Protein AF-A0A1M3D9Y4-F1 (afdb_monomer_lite)

Sequence (305 aa):
MTNTPAETVEWLREAADAIIGDLGSVDMDGYYTGAVHKSDVEHLKKLLAALTAPAPSASVAGEAKTEWRCFHCSEVFTDRPCAERHFGRDEGKTPACIIKGADGGLLRALRDAENQADEAIALMHSESTDVAKAYGRASARHTQALMAAEEAGYEKGLADGRALPSNPDAPDRVTEGEGERIAIRDYLFACSAEANRQSLKFASAGNRLIARDCKTECKAYSTAAAMIEREDHASYRPLATTPARLLEENEALRAALEPFVRHGRAIGAFSGDNGPYWIMTDEGHRDVPAADFHAARAALGGGAK

pLDDT: mean 73.6, std 17.25, range [38.81, 98.44]

Secondary structure (DSSP, 8-state):
----HHHHHHHHHHHHHHHHHHTT---S---------HHHHHHHHHHHHHHHS--------------EE-TTT--EE-SHHHHHHHH-SSTTSPPTTTSTT--HHHHHHHHHHHHHHHHHHHHHHTT-SHHHHHHHHHHHHHHHHHHHHHHHHHHHHHHHHHHS---TTS-S-----HHHHHHHHHHHHHHHHHHHHHHHHHHTTT-TTHHHHHHHHHHHHHHHHHHHTTS-TTS-------HHHHHHHHHHHHHHHHHHHTT-------SSTTSPEEEEETTEEEEEPHHHHHHHHHHTT----

Radius of gyration: 36.07 Å; chains: 1; bounding box: 73×58×96 Å

Structure (mmCIF, N/CA/C/O backbone):
data_AF-A0A1M3D9Y4-F1
#
_entry.id   AF-A0A1M3D9Y4-F1
#
loop_
_atom_site.group_PDB
_atom_site.id
_atom_site.type_symbol
_atom_site.label_atom_id
_atom_site.label_alt_id
_atom_site.label_comp_id
_atom_site.label_asym_id
_atom_site.label_entity_id
_atom_site.label_seq_id
_atom_site.pdbx_PDB_ins_code
_atom_site.Cartn_x
_atom_site.Cartn_y
_atom_site.Cartn_z
_atom_site.occupancy
_atom_site.B_iso_or_equiv
_atom_site.auth_seq_id
_atom_site.auth_comp_id
_atom_site.auth_asym_id
_atom_site.auth_atom_id
_atom_site.pdbx_PDB_model_num
ATOM 1 N N . MET A 1 1 ? 16.798 -25.485 15.607 1.00 51.56 1 MET A N 1
ATOM 2 C CA . MET A 1 1 ? 17.675 -25.153 16.746 1.00 51.56 1 MET A CA 1
ATOM 3 C C . MET A 1 1 ? 17.439 -23.688 17.043 1.00 51.56 1 MET A C 1
ATOM 5 O O . MET A 1 1 ? 17.726 -22.868 16.186 1.00 51.56 1 MET A O 1
ATOM 9 N N . THR A 1 2 ? 16.759 -23.376 18.141 1.00 66.56 2 THR A N 1
ATOM 10 C CA . THR A 1 2 ? 16.496 -21.992 18.554 1.00 66.56 2 THR A CA 1
ATOM 11 C C . THR A 1 2 ? 17.587 -21.599 19.533 1.00 66.56 2 THR A C 1
ATOM 13 O O . THR A 1 2 ? 17.680 -22.221 20.590 1.00 66.56 2 THR A O 1
ATOM 16 N N . ASN A 1 3 ? 18.412 -20.618 19.172 1.00 71.00 3 ASN A N 1
ATOM 17 C CA . ASN A 1 3 ? 19.397 -20.064 20.094 1.00 71.00 3 ASN A CA 1
ATOM 18 C C . ASN A 1 3 ? 18.668 -19.492 21.311 1.00 71.00 3 ASN A C 1
ATOM 20 O O . ASN A 1 3 ? 17.588 -18.903 21.194 1.00 71.00 3 ASN A O 1
ATOM 24 N N . THR A 1 4 ? 19.246 -19.682 22.487 1.00 86.44 4 THR A N 1
ATOM 25 C CA . THR A 1 4 ? 18.773 -19.024 23.698 1.00 86.44 4 THR A CA 1
ATOM 26 C C . THR A 1 4 ? 18.934 -17.501 23.561 1.00 86.44 4 T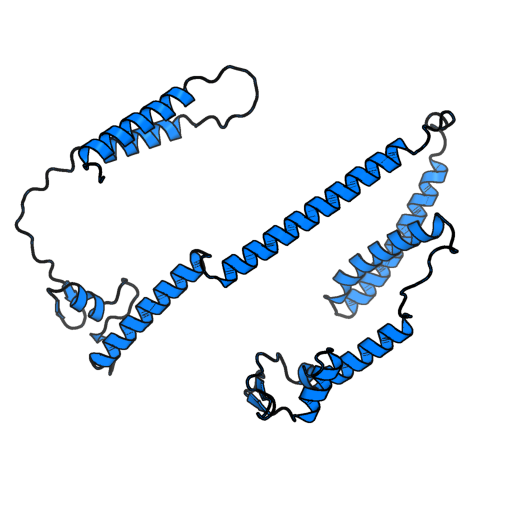HR A C 1
ATOM 28 O O . THR A 1 4 ? 19.760 -17.019 22.774 1.00 86.44 4 THR A O 1
ATOM 31 N N . PRO A 1 5 ? 18.166 -16.698 24.320 1.00 79.69 5 PRO A N 1
ATOM 32 C CA . PRO A 1 5 ? 18.334 -15.246 24.321 1.00 79.69 5 PRO A CA 1
ATOM 33 C C . PRO A 1 5 ? 19.772 -14.811 24.640 1.00 79.69 5 PRO A C 1
ATOM 35 O O . PRO A 1 5 ? 20.258 -13.848 24.058 1.00 79.69 5 PRO A O 1
ATOM 38 N N . ALA A 1 6 ? 20.473 -15.555 25.503 1.00 79.88 6 ALA A N 1
ATOM 39 C CA . ALA A 1 6 ? 21.873 -15.300 25.836 1.00 79.88 6 ALA A CA 1
ATOM 40 C C . ALA A 1 6 ? 22.807 -15.527 24.633 1.00 79.88 6 ALA A C 1
ATOM 42 O O . ALA A 1 6 ? 23.569 -14.630 24.283 1.00 79.88 6 ALA A O 1
ATOM 43 N N . GLU A 1 7 ? 22.677 -16.664 23.942 1.00 80.56 7 GLU A N 1
ATOM 44 C CA . GLU A 1 7 ? 23.469 -16.978 22.739 1.00 80.56 7 GLU A CA 1
ATOM 45 C C . GLU A 1 7 ? 23.205 -15.986 21.595 1.00 80.56 7 GLU A C 1
ATOM 47 O O . GLU A 1 7 ? 24.104 -15.656 20.828 1.00 80.56 7 GLU A O 1
ATOM 52 N N . THR A 1 8 ? 21.978 -15.463 21.488 1.00 76.81 8 THR A N 1
ATOM 53 C CA . THR A 1 8 ? 21.629 -14.448 20.479 1.00 76.81 8 THR A CA 1
ATOM 54 C C . THR A 1 8 ? 22.320 -13.111 20.757 1.00 76.81 8 THR A C 1
ATOM 56 O O . THR A 1 8 ? 22.802 -12.461 19.832 1.00 76.81 8 THR A O 1
ATOM 59 N N . VAL A 1 9 ? 22.390 -12.698 22.027 1.00 79.50 9 VAL A N 1
ATOM 60 C CA . VAL A 1 9 ? 23.079 -11.462 22.434 1.00 79.50 9 VAL A CA 1
ATOM 61 C C . VAL A 1 9 ? 24.588 -11.582 22.232 1.00 79.50 9 VAL A C 1
ATOM 63 O O . VAL A 1 9 ? 25.217 -10.630 21.775 1.00 79.50 9 VAL A O 1
ATOM 66 N N . GLU A 1 10 ? 25.166 -12.743 22.534 1.00 80.81 10 GLU A N 1
ATOM 67 C CA . GLU A 1 10 ? 26.594 -13.002 22.340 1.00 80.81 10 GLU A CA 1
ATOM 68 C C . GLU A 1 10 ? 26.970 -13.000 20.852 1.00 80.81 10 GLU A C 1
ATOM 70 O O . GLU A 1 10 ? 27.886 -12.282 20.456 1.00 80.81 10 GLU A O 1
ATOM 75 N N . TRP A 1 11 ? 26.169 -13.653 20.005 1.00 85.88 11 TRP A N 1
ATOM 76 C CA . TRP A 1 11 ? 26.345 -13.620 18.550 1.00 85.88 11 TRP A CA 1
ATOM 77 C C . TRP A 1 11 ? 26.243 -12.201 17.963 1.00 85.88 11 TRP A C 1
ATOM 79 O O . TRP A 1 11 ? 27.060 -11.805 17.132 1.00 85.88 11 TRP A O 1
ATOM 89 N N . LEU A 1 12 ? 25.267 -11.399 18.412 1.00 79.06 12 LEU A N 1
ATOM 90 C CA . LEU A 1 12 ? 25.127 -10.001 17.977 1.00 79.06 12 LEU A CA 1
ATOM 91 C C . LEU A 1 12 ? 26.330 -9.143 18.388 1.00 79.06 12 LEU A C 1
ATOM 93 O O . LEU A 1 12 ? 26.705 -8.224 17.659 1.00 79.06 12 LEU A O 1
ATOM 97 N N . ARG A 1 13 ? 26.934 -9.437 19.544 1.00 80.56 13 ARG A N 1
ATOM 98 C CA . ARG A 1 13 ? 28.127 -8.743 20.032 1.00 80.56 13 ARG A CA 1
ATOM 99 C C . ARG A 1 13 ? 29.345 -9.064 19.173 1.00 80.56 13 ARG A C 1
ATOM 101 O O . ARG A 1 13 ? 30.007 -8.139 18.716 1.00 80.56 13 ARG A O 1
ATOM 108 N N . GLU A 1 14 ? 29.582 -10.344 18.892 1.00 81.06 14 GLU A N 1
ATOM 109 C CA . GLU A 1 14 ? 30.667 -10.785 18.005 1.00 81.06 14 GLU A CA 1
ATOM 110 C C . GLU A 1 14 ? 30.524 -10.197 16.594 1.00 81.06 14 GLU A C 1
ATOM 112 O O . GLU A 1 14 ? 31.498 -9.708 16.021 1.00 81.06 14 GLU A O 1
ATOM 117 N N . ALA A 1 15 ? 29.303 -10.174 16.050 1.00 77.75 15 ALA A N 1
ATOM 118 C CA . ALA A 1 15 ? 29.030 -9.575 14.746 1.00 77.75 15 ALA A CA 1
ATOM 119 C C . ALA A 1 15 ? 29.305 -8.060 14.726 1.00 77.75 15 ALA A C 1
ATOM 121 O O . ALA A 1 15 ? 29.862 -7.545 13.756 1.00 77.75 15 ALA A O 1
ATOM 122 N N . ALA A 1 16 ? 28.944 -7.340 15.793 1.00 79.44 16 ALA A N 1
ATOM 123 C CA . ALA A 1 16 ? 29.211 -5.909 15.909 1.00 79.44 16 ALA A CA 1
ATOM 124 C C . ALA A 1 16 ? 30.716 -5.608 16.013 1.00 79.44 16 ALA A C 1
ATOM 126 O O . ALA A 1 16 ? 31.204 -4.708 15.327 1.00 79.44 16 ALA A O 1
ATOM 127 N N . ASP A 1 17 ? 31.455 -6.377 16.816 1.00 77.69 17 ASP A N 1
ATOM 128 C CA . ASP A 1 17 ? 32.904 -6.214 16.973 1.00 77.69 17 ASP A CA 1
ATOM 129 C C . ASP A 1 17 ? 33.655 -6.521 15.666 1.00 77.69 17 ASP A C 1
ATOM 131 O O . ASP A 1 17 ? 34.593 -5.801 15.314 1.00 77.69 17 ASP A O 1
ATOM 135 N N . ALA A 1 18 ? 33.202 -7.514 14.891 1.00 77.94 18 ALA A N 1
ATOM 136 C CA . ALA A 1 18 ? 33.760 -7.825 13.575 1.00 77.94 18 ALA A CA 1
ATOM 137 C C . ALA A 1 18 ? 33.583 -6.668 12.574 1.00 77.94 18 ALA A C 1
ATOM 139 O O . ALA A 1 18 ? 34.539 -6.284 11.902 1.00 77.94 18 ALA A O 1
ATOM 140 N N . ILE A 1 19 ? 32.391 -6.062 12.515 1.00 75.38 19 ILE A N 1
ATOM 141 C CA . ILE A 1 19 ? 32.114 -4.914 11.633 1.00 75.38 19 ILE A CA 1
ATOM 142 C C . ILE A 1 19 ? 32.958 -3.697 12.036 1.00 75.38 19 ILE A C 1
ATOM 144 O O . ILE A 1 19 ? 33.494 -2.996 11.180 1.00 75.38 19 ILE A O 1
ATOM 148 N N . ILE A 1 20 ? 33.095 -3.435 13.339 1.00 72.69 20 ILE A N 1
ATOM 149 C CA . ILE A 1 20 ? 33.888 -2.305 13.845 1.00 72.69 20 ILE A CA 1
ATOM 150 C C . ILE A 1 20 ? 35.386 -2.514 13.576 1.00 72.69 20 ILE A C 1
ATOM 152 O O . ILE A 1 20 ? 36.078 -1.551 13.246 1.00 72.69 20 ILE A O 1
ATOM 156 N N . GLY A 1 21 ? 35.882 -3.750 13.694 1.00 72.31 21 GLY A N 1
ATOM 157 C CA . GLY A 1 21 ? 37.272 -4.097 13.397 1.00 72.31 21 GLY A CA 1
ATOM 158 C C . GLY A 1 21 ? 37.640 -3.885 11.928 1.00 72.31 21 GLY A C 1
ATOM 159 O O . GLY A 1 21 ? 38.696 -3.323 11.641 1.00 72.31 21 GLY A O 1
ATOM 160 N N . ASP A 1 22 ? 36.747 -4.256 11.010 1.00 66.81 22 ASP A N 1
ATOM 161 C CA . ASP A 1 22 ? 36.971 -4.143 9.561 1.00 66.81 22 ASP A CA 1
ATOM 162 C C . ASP A 1 22 ? 36.963 -2.675 9.081 1.00 66.81 22 ASP A C 1
ATOM 164 O O . ASP A 1 22 ? 37.718 -2.281 8.195 1.00 66.81 22 ASP A O 1
ATOM 168 N N . LEU A 1 23 ? 36.191 -1.807 9.750 1.00 62.69 23 LEU A N 1
ATOM 169 C CA . LEU A 1 23 ? 36.158 -0.361 9.482 1.00 62.69 23 LEU A CA 1
ATOM 170 C C . LEU A 1 23 ? 37.417 0.394 9.956 1.00 62.69 23 LEU A C 1
ATOM 172 O O . LEU A 1 23 ? 37.617 1.549 9.577 1.00 62.69 23 LEU A O 1
ATOM 176 N N . GLY A 1 24 ? 38.258 -0.222 10.794 1.00 55.66 24 GLY A N 1
ATOM 177 C CA . GLY A 1 24 ? 39.474 0.390 11.341 1.00 55.66 24 GLY A CA 1
ATOM 178 C C . GLY A 1 24 ? 40.713 0.298 10.443 1.00 55.66 24 GLY A C 1
ATOM 179 O O . GLY A 1 24 ? 41.734 0.907 10.763 1.00 55.66 24 GLY A O 1
ATOM 180 N N . SER A 1 25 ? 40.640 -0.441 9.333 1.00 54.97 25 SER A N 1
ATOM 181 C CA . SER A 1 25 ? 41.756 -0.723 8.424 1.00 54.97 25 SER A CA 1
ATOM 182 C C . SER A 1 25 ? 41.483 -0.133 7.038 1.00 54.97 25 SER A C 1
ATOM 184 O O . SER A 1 25 ? 41.105 -0.848 6.113 1.00 54.97 25 SER A O 1
ATOM 186 N N . VAL A 1 26 ? 41.666 1.180 6.880 1.00 53.56 26 VAL A N 1
ATOM 187 C CA . VAL A 1 26 ? 41.568 1.831 5.564 1.00 53.56 26 VAL A CA 1
ATOM 188 C C . VAL A 1 26 ? 42.946 2.347 5.167 1.00 53.56 26 VAL A C 1
ATOM 190 O O . VAL A 1 26 ? 43.416 3.359 5.689 1.00 53.56 26 VAL A O 1
ATOM 193 N N . ASP A 1 27 ? 43.599 1.614 4.264 1.00 55.81 27 ASP A N 1
ATOM 194 C CA . ASP A 1 27 ? 44.813 2.058 3.584 1.00 55.81 27 ASP A CA 1
ATOM 195 C C . ASP A 1 27 ? 44.512 3.231 2.639 1.00 55.81 27 ASP A C 1
ATOM 197 O O . ASP A 1 27 ? 43.430 3.367 2.062 1.00 55.81 27 ASP A O 1
ATOM 201 N N . MET A 1 28 ? 45.503 4.108 2.519 1.00 50.00 28 MET A N 1
ATOM 202 C CA . MET A 1 28 ? 45.424 5.486 2.026 1.00 50.00 28 MET A CA 1
ATOM 203 C C . MET A 1 28 ? 45.390 5.616 0.488 1.00 50.00 28 MET A C 1
ATOM 205 O O . MET A 1 28 ? 45.936 6.571 -0.051 1.00 50.00 28 MET A O 1
ATOM 209 N N . ASP A 1 29 ? 44.726 4.702 -0.228 1.00 55.62 29 ASP A N 1
ATOM 210 C CA . ASP A 1 29 ? 44.677 4.692 -1.702 1.00 55.62 29 ASP A CA 1
ATOM 211 C C . ASP A 1 29 ? 43.280 5.035 -2.257 1.00 55.62 29 ASP A C 1
ATOM 213 O O . ASP A 1 29 ? 42.632 4.269 -2.966 1.00 55.62 29 ASP A O 1
ATOM 217 N N . GLY A 1 30 ? 42.817 6.248 -1.944 1.00 51.53 30 GLY A N 1
ATOM 218 C CA . GLY A 1 30 ? 42.167 7.152 -2.908 1.00 51.53 30 GLY A CA 1
ATOM 219 C C . GLY A 1 30 ? 40.830 6.788 -3.574 1.00 51.53 30 GLY A C 1
ATOM 220 O O . GLY A 1 30 ? 40.317 7.625 -4.316 1.00 51.53 30 GLY A O 1
ATOM 221 N N . TYR A 1 31 ? 40.225 5.627 -3.329 1.00 54.00 31 TYR A N 1
ATOM 222 C CA . TYR A 1 31 ? 38.863 5.331 -3.784 1.00 54.00 31 TYR A CA 1
ATOM 223 C C . TYR A 1 31 ? 37.881 5.451 -2.625 1.00 54.00 31 TYR A C 1
ATOM 225 O O . TYR A 1 31 ? 38.043 4.816 -1.590 1.00 54.00 31 TYR A O 1
ATOM 233 N N . TYR A 1 32 ? 36.867 6.297 -2.818 1.00 52.47 32 TYR A N 1
ATOM 234 C CA . TYR A 1 32 ? 35.784 6.598 -1.880 1.00 52.47 32 TYR A CA 1
ATOM 235 C C . TYR A 1 32 ? 35.031 5.317 -1.462 1.00 52.47 32 TYR A C 1
ATOM 237 O O . TYR A 1 32 ? 33.980 4.980 -2.004 1.00 52.47 32 TYR A O 1
ATOM 245 N N . THR A 1 33 ? 35.554 4.595 -0.477 1.00 51.97 33 THR A N 1
ATOM 246 C CA . THR A 1 33 ? 34.755 3.722 0.376 1.00 51.97 33 THR A CA 1
ATOM 247 C C . THR A 1 33 ? 34.108 4.638 1.408 1.00 51.97 33 THR A C 1
ATOM 249 O O . THR A 1 33 ? 34.763 5.515 1.971 1.00 51.97 33 THR A O 1
ATOM 252 N N . GLY A 1 34 ? 32.785 4.556 1.556 1.00 55.06 34 GLY A N 1
ATOM 253 C CA . GLY A 1 34 ? 32.016 5.477 2.391 1.00 55.06 34 GLY A CA 1
ATOM 254 C C . GLY A 1 34 ? 32.562 5.505 3.814 1.00 55.06 34 GLY A C 1
ATOM 255 O O . GLY A 1 34 ? 32.309 4.587 4.589 1.00 55.06 34 GLY A O 1
ATOM 256 N N . ALA A 1 35 ? 33.325 6.549 4.140 1.00 61.66 35 ALA A N 1
ATOM 257 C CA . ALA A 1 35 ? 33.863 6.746 5.471 1.00 61.66 35 ALA A CA 1
ATOM 258 C C . ALA A 1 35 ? 32.682 6.873 6.434 1.00 61.66 35 ALA A C 1
ATOM 260 O O . ALA A 1 35 ? 31.961 7.873 6.416 1.00 61.66 35 ALA A O 1
ATOM 261 N N . VAL A 1 36 ? 32.464 5.836 7.243 1.00 68.56 36 VAL A N 1
ATOM 262 C CA . VAL A 1 36 ? 31.473 5.861 8.317 1.00 68.56 36 VAL A CA 1
ATOM 263 C C . VAL A 1 36 ? 31.836 7.034 9.214 1.00 68.56 36 VAL A C 1
ATOM 265 O O . VAL A 1 36 ? 32.943 7.104 9.758 1.00 68.56 36 VAL A O 1
ATOM 268 N N . HIS A 1 37 ? 30.937 8.009 9.315 1.00 78.81 37 HIS A N 1
ATOM 269 C CA . HIS A 1 37 ? 31.240 9.223 10.045 1.00 78.81 37 HIS A CA 1
ATOM 270 C C . HIS A 1 37 ? 31.377 8.874 11.532 1.00 78.81 37 HIS A C 1
ATOM 272 O O . HIS A 1 37 ? 30.667 8.020 12.064 1.00 78.81 37 HIS A O 1
ATOM 278 N N . LYS A 1 38 ? 32.279 9.550 12.251 1.00 77.25 38 LYS A N 1
ATOM 279 C CA . LYS A 1 38 ? 32.522 9.300 13.685 1.00 77.25 38 LYS A CA 1
ATOM 280 C C . LYS A 1 38 ? 31.236 9.376 14.529 1.00 77.25 38 LYS A C 1
ATOM 282 O O . LYS A 1 38 ? 31.135 8.717 15.560 1.00 77.25 38 LYS A O 1
ATOM 287 N N . SER A 1 39 ? 30.248 10.157 14.083 1.00 75.50 39 SER A N 1
ATOM 288 C CA . SER A 1 39 ? 28.914 10.227 14.698 1.00 75.50 39 SER A CA 1
ATOM 289 C C . SER A 1 39 ? 28.141 8.915 14.631 1.00 75.50 39 SER A C 1
ATOM 291 O O . SER A 1 39 ? 27.421 8.600 15.574 1.00 75.50 39 SER A O 1
ATOM 293 N N . ASP A 1 40 ? 28.290 8.157 13.549 1.00 79.94 40 ASP A N 1
ATOM 294 C CA . ASP A 1 40 ? 27.512 6.948 13.284 1.00 79.94 40 ASP A CA 1
ATOM 295 C C . ASP A 1 40 ? 28.036 5.804 14.150 1.00 79.94 40 ASP A C 1
ATOM 297 O O . ASP A 1 40 ? 27.263 5.074 14.766 1.00 79.94 40 ASP A O 1
ATOM 301 N N . VAL A 1 41 ? 29.360 5.744 14.324 1.00 80.06 41 VAL A N 1
ATOM 302 C CA . VAL A 1 41 ? 30.013 4.838 15.278 1.00 80.06 41 VAL A CA 1
ATOM 303 C C . VAL A 1 41 ? 29.566 5.134 16.715 1.00 80.06 41 VAL A C 1
ATOM 305 O O . VAL A 1 41 ? 29.238 4.217 17.466 1.00 80.06 41 VAL A O 1
ATOM 308 N N . GLU A 1 42 ? 29.498 6.407 17.116 1.00 82.12 42 GLU A N 1
ATOM 309 C CA . GLU A 1 42 ? 29.009 6.781 18.451 1.00 82.12 42 GLU A CA 1
ATOM 310 C C . GLU A 1 42 ? 27.504 6.521 18.631 1.00 82.12 42 GLU A C 1
ATOM 312 O O . GLU A 1 42 ? 27.059 6.172 19.727 1.00 82.12 42 GLU A O 1
ATOM 317 N N . HIS A 1 43 ? 26.708 6.635 17.565 1.00 76.81 43 HIS A N 1
ATOM 318 C CA . HIS A 1 43 ? 25.292 6.275 17.585 1.00 76.81 43 HIS A CA 1
ATOM 319 C C . HIS A 1 43 ? 25.101 4.762 17.768 1.00 76.81 43 HIS A C 1
ATOM 321 O O . HIS A 1 43 ? 24.331 4.340 18.632 1.00 76.81 43 HIS A O 1
ATOM 327 N N . LEU A 1 44 ? 25.865 3.944 17.037 1.00 79.25 44 LEU A N 1
ATOM 328 C CA . LEU A 1 44 ? 25.851 2.485 17.165 1.00 79.25 44 LEU A CA 1
ATOM 329 C C . LEU A 1 44 ? 26.287 2.026 18.561 1.00 79.25 44 LEU A C 1
ATOM 331 O O . LEU A 1 44 ? 25.627 1.174 19.155 1.00 79.25 44 LEU A O 1
ATOM 335 N N . LYS A 1 45 ? 27.324 2.643 19.145 1.00 83.56 45 LYS A N 1
ATOM 336 C CA . LYS A 1 45 ? 27.732 2.369 20.535 1.00 83.56 45 LYS A CA 1
ATOM 337 C C . LYS A 1 45 ? 26.621 2.668 21.540 1.00 83.56 45 LYS A C 1
ATOM 339 O O . LYS A 1 45 ? 26.422 1.891 22.471 1.00 83.56 45 LYS A O 1
ATOM 344 N N . LYS A 1 46 ? 25.878 3.767 21.362 1.00 85.44 46 LYS A N 1
ATOM 345 C CA . LYS A 1 46 ? 24.741 4.112 22.235 1.00 85.44 46 LYS A CA 1
ATOM 346 C C . LYS A 1 46 ? 23.592 3.116 22.108 1.00 85.44 46 LYS A C 1
ATOM 348 O O . LYS A 1 46 ? 23.027 2.730 23.127 1.00 85.44 46 LYS A O 1
ATOM 353 N N . LEU A 1 47 ? 23.266 2.686 20.889 1.00 80.62 47 LEU A N 1
ATOM 354 C CA . LEU A 1 47 ? 22.237 1.671 20.659 1.00 80.62 47 LEU A CA 1
ATOM 355 C C . LEU A 1 47 ? 22.632 0.326 21.277 1.00 80.62 47 LEU A C 1
ATOM 357 O O . LEU A 1 47 ? 21.827 -0.287 21.974 1.00 80.62 47 LEU A O 1
ATOM 361 N N . LEU A 1 48 ? 23.887 -0.094 21.108 1.00 84.25 48 LEU A N 1
ATOM 362 C CA . LEU A 1 48 ? 24.401 -1.320 21.715 1.00 84.25 48 LEU A CA 1
ATOM 363 C C . LEU A 1 48 ? 24.396 -1.239 23.249 1.00 84.25 48 LEU A C 1
ATOM 365 O O . LEU A 1 48 ? 23.986 -2.189 23.912 1.00 84.25 48 LEU A O 1
ATOM 369 N N . ALA A 1 49 ? 24.786 -0.100 23.828 1.00 83.81 49 ALA A N 1
ATOM 370 C CA . ALA A 1 49 ? 24.704 0.131 25.270 1.00 83.81 49 ALA A CA 1
ATOM 371 C C . ALA A 1 49 ? 23.255 0.081 25.788 1.00 83.81 49 ALA A C 1
ATOM 373 O O . ALA A 1 49 ? 23.008 -0.476 26.851 1.00 83.81 49 ALA A O 1
ATOM 374 N N . ALA A 1 50 ? 22.288 0.611 25.035 1.00 79.44 50 ALA A N 1
ATOM 375 C CA . ALA A 1 50 ? 20.872 0.544 25.397 1.00 79.44 50 ALA A CA 1
ATOM 376 C C . ALA A 1 50 ? 20.303 -0.884 25.320 1.00 79.44 50 ALA A C 1
ATOM 378 O O . ALA A 1 50 ? 19.490 -1.258 26.160 1.00 79.44 50 ALA A O 1
ATOM 379 N N . LEU A 1 51 ? 20.751 -1.689 24.351 1.00 78.75 51 LEU A N 1
ATOM 380 C CA . LEU A 1 51 ? 20.335 -3.089 24.193 1.00 78.75 51 LEU A CA 1
ATOM 381 C C . LEU A 1 51 ? 20.980 -4.030 25.221 1.00 78.75 51 LEU A C 1
ATOM 383 O O . LEU A 1 51 ? 20.395 -5.049 25.574 1.00 78.75 51 LEU A O 1
ATOM 387 N N . THR A 1 52 ? 22.187 -3.699 25.685 1.00 77.94 52 THR A N 1
ATOM 388 C CA . THR A 1 52 ? 22.946 -4.491 26.670 1.00 77.94 52 THR A CA 1
ATOM 389 C C . THR A 1 52 ? 22.749 -4.019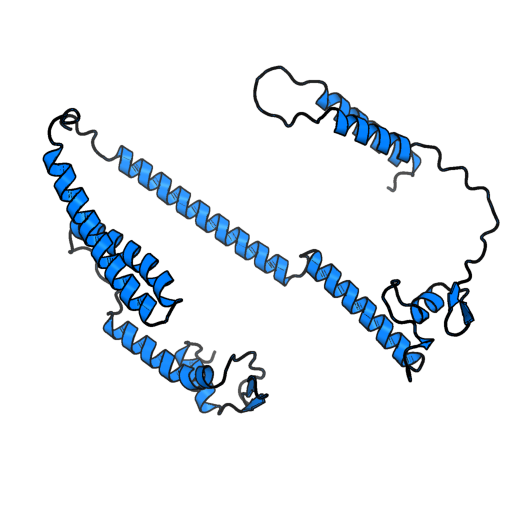 28.107 1.00 77.94 52 THR A C 1
ATOM 391 O O . THR A 1 52 ? 23.159 -4.717 29.037 1.00 77.94 52 THR A O 1
ATOM 394 N N . ALA A 1 53 ? 22.125 -2.855 28.309 1.00 80.00 53 ALA A N 1
ATOM 395 C CA . ALA A 1 53 ? 21.749 -2.397 29.632 1.00 80.00 53 ALA A CA 1
ATOM 396 C C . ALA A 1 53 ? 20.857 -3.469 30.278 1.00 80.00 53 ALA A C 1
ATOM 398 O O . ALA A 1 53 ? 19.886 -3.903 29.648 1.00 80.00 53 ALA A O 1
ATOM 399 N N . PRO A 1 54 ? 21.168 -3.922 31.509 1.00 65.31 54 PRO A N 1
ATOM 400 C CA . PRO A 1 54 ? 20.308 -4.858 32.209 1.00 65.31 54 PRO A CA 1
ATOM 401 C C . PRO A 1 54 ? 18.928 -4.219 32.265 1.00 65.31 54 PRO A C 1
ATOM 403 O O . PRO A 1 54 ? 18.791 -3.104 32.779 1.00 65.31 54 PRO A O 1
ATOM 406 N N . ALA A 1 55 ? 17.944 -4.894 31.661 1.00 58.31 55 ALA A N 1
ATOM 407 C CA . ALA A 1 55 ? 16.570 -4.422 31.642 1.00 58.31 55 ALA A CA 1
ATOM 408 C C . ALA A 1 55 ? 16.234 -3.961 33.064 1.00 58.31 55 ALA A C 1
ATOM 410 O O . ALA A 1 55 ? 16.532 -4.718 33.998 1.00 58.31 55 ALA A O 1
ATOM 411 N N . PRO A 1 56 ? 15.729 -2.723 33.247 1.00 62.03 56 PRO A N 1
ATOM 412 C CA . PRO A 1 56 ? 15.479 -2.177 34.571 1.00 62.03 56 PRO A CA 1
ATOM 413 C C . PRO A 1 56 ? 14.695 -3.235 35.325 1.00 62.03 56 PRO A C 1
ATOM 415 O O . PRO A 1 56 ? 13.623 -3.624 34.863 1.00 62.03 56 PRO A O 1
ATOM 418 N N . SER A 1 57 ? 15.312 -3.788 36.376 1.00 53.97 57 SER A N 1
ATOM 419 C CA . SER A 1 57 ? 14.845 -4.997 37.044 1.00 53.97 57 SER A CA 1
ATOM 420 C C . SER A 1 57 ? 13.373 -4.804 37.352 1.00 53.97 57 SER A C 1
ATOM 422 O O . SER A 1 57 ? 13.040 -3.980 38.207 1.00 53.97 57 SER A O 1
ATOM 424 N N . ALA A 1 58 ? 12.523 -5.484 36.581 1.00 51.06 58 ALA A N 1
ATOM 425 C CA . ALA A 1 58 ? 11.087 -5.381 36.693 1.00 51.06 58 ALA A CA 1
ATOM 426 C C . ALA A 1 58 ? 10.755 -5.813 38.114 1.00 51.06 58 ALA A C 1
ATOM 428 O O . ALA A 1 58 ? 10.817 -6.994 38.458 1.00 51.06 58 ALA A O 1
ATOM 429 N N . SER A 1 59 ? 10.498 -4.828 38.970 1.00 51.06 59 SER A N 1
ATOM 430 C CA . SER A 1 59 ? 9.885 -5.078 40.253 1.00 51.06 59 SER A CA 1
ATOM 431 C C . SER A 1 59 ? 8.608 -5.840 39.942 1.00 51.06 59 SER A C 1
ATOM 433 O O . SER A 1 59 ? 7.803 -5.424 39.108 1.00 51.06 59 SER A O 1
ATOM 435 N N . VAL A 1 60 ? 8.471 -7.009 40.556 1.00 51.59 60 VAL A N 1
ATOM 436 C CA . VAL A 1 60 ? 7.308 -7.884 40.429 1.00 51.59 60 VAL A CA 1
ATOM 437 C C . VAL A 1 60 ? 6.146 -7.212 41.169 1.00 51.59 60 VAL A C 1
ATOM 439 O O . VAL A 1 60 ? 5.733 -7.627 42.246 1.00 51.59 60 VAL A O 1
ATOM 442 N N . ALA A 1 61 ? 5.681 -6.083 40.638 1.00 51.53 61 ALA A N 1
ATOM 443 C CA . ALA A 1 61 ? 4.401 -5.500 40.965 1.00 51.53 61 ALA A CA 1
ATOM 444 C C . ALA A 1 61 ? 3.363 -6.465 40.399 1.00 51.53 61 ALA A C 1
ATOM 446 O O . ALA A 1 61 ? 3.395 -6.769 39.206 1.00 51.53 61 ALA A O 1
ATOM 447 N N . GLY A 1 62 ? 2.500 -7.000 41.266 1.00 52.75 62 GLY A N 1
ATOM 448 C CA . GLY A 1 62 ? 1.386 -7.841 40.843 1.00 52.75 62 GLY A CA 1
ATOM 449 C C . GLY A 1 62 ? 0.695 -7.189 39.653 1.00 52.75 62 GLY A C 1
ATOM 450 O O . GLY A 1 62 ? 0.405 -5.996 39.706 1.00 52.75 62 GLY A O 1
ATOM 451 N N . GLU A 1 63 ? 0.540 -7.961 38.580 1.00 60.41 63 GLU A N 1
ATOM 452 C CA . GLU A 1 63 ? 0.006 -7.554 37.285 1.00 60.41 63 GLU A CA 1
ATOM 453 C C . GLU A 1 63 ? -1.288 -6.761 37.495 1.00 60.41 63 GLU A C 1
ATOM 455 O O . GLU A 1 63 ? -2.366 -7.318 37.716 1.00 60.41 63 GLU A O 1
ATOM 460 N N . ALA A 1 64 ? -1.163 -5.433 37.548 1.00 66.06 64 ALA A N 1
ATOM 461 C CA . ALA A 1 64 ? -2.297 -4.559 37.740 1.00 66.06 64 ALA A CA 1
ATOM 462 C C . ALA A 1 64 ? -3.143 -4.720 36.485 1.00 66.06 64 ALA A C 1
ATOM 464 O O . ALA A 1 64 ? -2.724 -4.320 35.395 1.00 66.06 64 ALA A O 1
ATOM 465 N N . LYS A 1 65 ? -4.300 -5.376 36.629 1.00 76.56 65 LYS A N 1
ATOM 466 C CA . LYS A 1 65 ? -5.245 -5.541 35.530 1.00 76.56 65 LYS A CA 1
ATOM 467 C C . LYS A 1 65 ? -5.498 -4.159 34.956 1.00 76.56 65 LYS A C 1
ATOM 469 O O . LYS A 1 65 ? -5.961 -3.263 35.658 1.00 76.56 65 LYS A O 1
ATOM 474 N N . THR A 1 66 ? -5.099 -3.974 33.707 1.00 84.56 66 THR A N 1
ATOM 475 C CA . THR A 1 66 ? -5.298 -2.703 33.028 1.00 84.56 66 THR A CA 1
ATOM 476 C C . THR A 1 66 ? -6.799 -2.554 32.815 1.00 84.56 66 THR A C 1
ATOM 478 O O . THR A 1 66 ? -7.411 -3.369 32.132 1.00 84.56 66 THR A O 1
ATOM 481 N N . GLU A 1 67 ? -7.406 -1.569 33.470 1.00 93.88 67 GLU A N 1
ATOM 482 C CA . GLU A 1 67 ? -8.814 -1.226 33.288 1.00 93.88 67 GLU A CA 1
ATOM 483 C C . GLU A 1 67 ? -8.908 -0.037 32.330 1.00 93.88 67 GLU A C 1
ATOM 485 O O . GLU A 1 67 ? -8.301 1.011 32.560 1.00 93.88 67 GLU A O 1
ATOM 490 N N . TRP A 1 68 ? -9.688 -0.177 31.259 1.00 95.81 68 TRP A N 1
ATOM 491 C CA . TRP A 1 68 ? -9.978 0.909 30.324 1.00 95.81 68 TRP A CA 1
ATOM 492 C C . TRP A 1 68 ? -11.365 1.466 30.612 1.00 95.81 68 TRP A C 1
ATOM 494 O O . TRP A 1 68 ? -12.334 0.716 30.669 1.00 95.81 68 TRP A O 1
ATOM 504 N N . ARG A 1 69 ? -11.492 2.785 30.764 1.00 96.94 69 ARG A N 1
ATOM 505 C CA . ARG A 1 69 ? -12.781 3.441 31.019 1.00 96.94 69 ARG A CA 1
ATOM 506 C C . ARG A 1 69 ? -13.131 4.389 29.884 1.00 96.94 69 ARG A C 1
ATOM 508 O O . ARG A 1 69 ? -12.348 5.276 29.558 1.00 96.94 69 ARG A O 1
ATOM 515 N N . CYS A 1 70 ? -14.321 4.235 29.308 1.00 96.38 70 CYS A N 1
ATOM 516 C CA . CYS A 1 70 ? -14.794 5.145 28.270 1.00 96.38 70 CYS A CA 1
ATOM 517 C C . CYS A 1 70 ? -15.269 6.465 28.877 1.00 96.38 70 CYS A C 1
ATOM 519 O O . CYS A 1 70 ? -16.110 6.470 29.770 1.00 96.38 70 CYS A O 1
ATOM 521 N N . PHE A 1 71 ? -14.785 7.598 28.370 1.00 96.31 71 PHE A N 1
ATOM 522 C CA . PHE A 1 71 ? -15.178 8.915 28.879 1.00 96.31 71 PHE A CA 1
ATOM 523 C C . PHE A 1 71 ? -16.643 9.277 28.567 1.00 96.31 71 PHE A C 1
ATOM 525 O O . PHE A 1 71 ? -17.274 10.010 29.321 1.00 96.31 71 PHE A O 1
ATOM 532 N N . HIS A 1 72 ? -17.211 8.740 27.484 1.00 95.56 72 HIS A N 1
ATOM 533 C CA . HIS A 1 72 ? -18.553 9.109 27.023 1.00 95.56 72 HIS A CA 1
ATOM 534 C C . HIS A 1 72 ? -19.673 8.337 27.726 1.00 95.56 72 HIS A C 1
ATOM 536 O O . HIS A 1 72 ? -20.678 8.932 28.104 1.00 95.56 72 HIS A O 1
ATOM 542 N N . CYS A 1 73 ? -19.512 7.023 27.914 1.00 95.44 73 CYS A N 1
ATOM 543 C CA . CYS A 1 73 ? -20.511 6.178 28.579 1.00 95.44 73 CYS A CA 1
ATOM 544 C C . CYS A 1 73 ? -20.090 5.706 29.978 1.00 95.44 73 CYS A C 1
ATOM 546 O O . CYS A 1 73 ? -20.881 5.066 30.662 1.00 95.44 73 CYS A O 1
ATOM 548 N N . SER A 1 74 ? -18.863 6.014 30.419 1.00 96.88 74 SER A N 1
ATOM 549 C CA . SER A 1 74 ? -18.286 5.574 31.703 1.00 96.88 74 SER A CA 1
ATOM 550 C C . SER A 1 74 ? -18.155 4.056 31.888 1.00 96.88 74 SER A C 1
ATOM 552 O O . SER A 1 74 ? -17.787 3.613 32.980 1.00 96.88 74 SER A O 1
ATOM 554 N N . GLU A 1 75 ? -18.402 3.268 30.838 1.00 96.88 75 GLU A N 1
ATOM 555 C CA . GLU A 1 75 ? -18.236 1.813 30.824 1.00 96.88 75 GLU A CA 1
ATOM 556 C C . GLU A 1 75 ? -16.769 1.431 31.052 1.00 96.88 75 GLU A C 1
ATOM 558 O O . GLU A 1 75 ? -15.855 2.112 30.573 1.00 96.88 75 GLU A O 1
ATOM 563 N N . VAL A 1 76 ? -16.559 0.364 31.825 1.00 97.00 76 VAL A N 1
ATOM 564 C CA . VAL A 1 76 ? -15.235 -0.148 32.191 1.00 97.00 76 VAL A CA 1
ATOM 565 C C . VAL A 1 76 ? -15.010 -1.473 31.487 1.00 97.00 76 VAL A C 1
ATOM 567 O O . VAL A 1 76 ? -15.812 -2.394 31.614 1.00 97.00 76 VAL A O 1
ATOM 570 N N . PHE A 1 77 ? -13.891 -1.572 30.784 1.00 96.12 77 PHE A N 1
ATOM 571 C CA . PHE A 1 77 ? -13.437 -2.764 30.095 1.00 96.12 77 PHE A CA 1
ATOM 572 C C . PHE A 1 77 ? -12.215 -3.306 30.826 1.00 96.12 77 PHE A C 1
ATOM 574 O O . PHE A 1 77 ? -11.234 -2.593 31.022 1.00 96.12 77 PHE A O 1
ATOM 581 N N . THR A 1 78 ? -12.273 -4.572 31.219 1.00 95.88 78 THR A N 1
ATOM 582 C CA . THR A 1 78 ? -11.129 -5.312 31.774 1.00 95.88 78 THR A CA 1
ATOM 583 C C . THR A 1 78 ? -10.407 -6.129 30.708 1.00 95.88 78 THR A C 1
ATOM 585 O O . THR A 1 78 ? -9.260 -6.523 30.898 1.00 95.88 78 THR A O 1
ATOM 588 N N . ASP A 1 79 ? -11.080 -6.378 29.582 1.00 94.31 79 ASP A N 1
ATOM 589 C CA . ASP A 1 79 ? -10.574 -7.193 28.487 1.00 94.31 79 ASP A CA 1
ATOM 590 C C . ASP A 1 79 ? -10.186 -6.305 27.310 1.00 94.31 79 ASP A C 1
ATOM 592 O O . ASP A 1 79 ? -11.009 -5.557 26.771 1.00 94.31 79 ASP A O 1
ATOM 596 N N . ARG A 1 80 ? -8.940 -6.453 26.857 1.00 93.50 80 ARG A N 1
ATOM 597 C CA . ARG A 1 80 ? -8.409 -5.707 25.715 1.00 93.50 80 ARG A CA 1
ATOM 598 C C . ARG A 1 80 ? -9.279 -5.829 24.450 1.00 93.50 80 ARG A C 1
ATOM 600 O O . ARG A 1 80 ? -9.580 -4.787 23.879 1.00 93.50 80 ARG A O 1
ATOM 607 N N . PRO A 1 81 ? -9.767 -7.015 24.027 1.00 92.56 81 PRO A N 1
ATOM 608 C CA . PRO A 1 81 ? -10.615 -7.115 22.833 1.00 92.56 81 PRO A CA 1
ATOM 609 C C . PRO A 1 81 ? -11.959 -6.385 22.967 1.00 92.56 81 PRO A C 1
ATOM 611 O O . PRO A 1 81 ? -12.512 -5.905 21.977 1.00 92.56 81 PRO A O 1
ATOM 614 N N . CYS A 1 82 ? -12.505 -6.301 24.185 1.00 93.62 82 CYS A N 1
ATOM 615 C CA . CYS A 1 82 ? -13.731 -5.550 24.453 1.00 93.62 82 CYS A CA 1
ATOM 616 C C . CYS A 1 82 ? -13.468 -4.042 24.380 1.00 93.62 82 CYS A C 1
ATOM 618 O O . CYS A 1 82 ? -14.236 -3.325 23.738 1.00 93.62 82 CYS A O 1
ATOM 620 N N . ALA A 1 83 ? -12.351 -3.585 24.958 1.00 95.19 83 ALA A N 1
ATOM 621 C CA . ALA A 1 83 ? -11.901 -2.203 24.848 1.00 95.19 83 ALA A CA 1
ATOM 622 C C . ALA A 1 83 ? -11.639 -1.815 23.381 1.00 95.19 83 ALA A C 1
ATOM 624 O O . ALA A 1 83 ? -12.198 -0.832 22.908 1.00 95.19 83 ALA A O 1
ATOM 625 N N . GLU A 1 84 ? -10.883 -2.616 22.625 1.00 94.75 84 GLU A N 1
ATOM 626 C CA . GLU A 1 84 ? -10.593 -2.375 21.202 1.00 94.75 84 GLU A CA 1
ATOM 627 C C . GLU A 1 84 ? -11.870 -2.331 20.351 1.00 94.75 84 GLU A C 1
ATOM 629 O O . GLU A 1 84 ? -11.994 -1.490 19.464 1.00 94.75 84 GLU A O 1
ATOM 634 N N . ARG A 1 85 ? -12.878 -3.167 20.639 1.00 95.06 85 ARG A N 1
ATOM 635 C CA . ARG A 1 85 ? -14.165 -3.089 19.928 1.00 95.06 85 ARG A CA 1
ATOM 636 C C . ARG A 1 85 ? -14.908 -1.786 20.229 1.00 95.06 85 ARG A C 1
ATOM 638 O O . ARG A 1 85 ? -15.541 -1.223 19.332 1.00 95.06 85 ARG A O 1
ATOM 645 N N . HIS A 1 86 ? -14.829 -1.311 21.473 1.00 95.69 86 HIS A N 1
ATOM 646 C CA . HIS A 1 86 ? -15.468 -0.069 21.886 1.00 95.69 86 HIS A CA 1
ATOM 647 C C . HIS A 1 86 ? -14.742 1.153 21.319 1.00 95.69 86 HIS A C 1
ATOM 649 O O . HIS A 1 86 ? -15.359 1.940 20.608 1.00 95.69 86 HIS A O 1
ATOM 655 N N . PHE A 1 87 ? -13.446 1.307 21.580 1.00 96.00 87 PHE A N 1
ATOM 656 C CA . PHE A 1 87 ? -12.667 2.487 21.193 1.00 96.00 87 PHE A CA 1
ATOM 657 C C . PHE A 1 87 ? -12.254 2.486 19.718 1.00 96.00 87 PHE A C 1
ATOM 659 O O . PHE A 1 87 ? -12.198 3.545 19.106 1.00 96.00 87 PHE A O 1
ATOM 666 N N . GLY A 1 88 ? -12.055 1.309 19.128 1.00 95.19 88 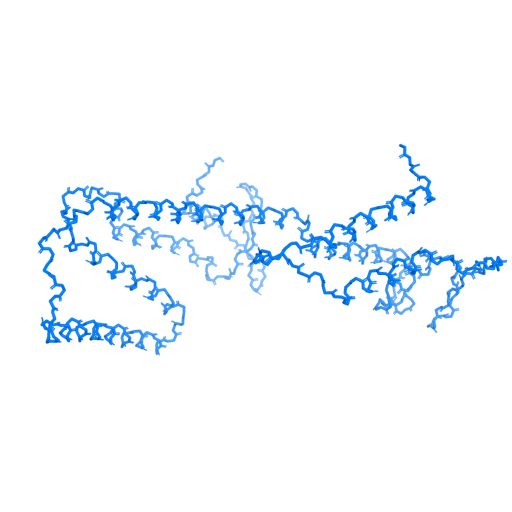GLY A N 1
ATOM 667 C CA . GLY A 1 88 ? -11.324 1.147 17.877 1.00 95.19 88 GLY A CA 1
ATOM 668 C C . GLY A 1 88 ? -9.854 0.818 18.138 1.00 95.19 88 GLY A C 1
ATOM 669 O O . GLY A 1 88 ? -9.410 0.722 19.284 1.00 95.19 88 GLY A O 1
ATOM 670 N N . ARG A 1 89 ? -9.100 0.595 17.059 1.00 92.12 89 ARG A N 1
ATOM 671 C CA . ARG A 1 89 ? -7.682 0.206 17.122 1.00 92.12 89 ARG A CA 1
ATOM 672 C C . ARG A 1 89 ? -6.742 1.387 17.386 1.00 92.12 89 ARG A C 1
ATOM 674 O O . ARG A 1 89 ? -5.660 1.187 17.931 1.00 92.12 89 ARG A O 1
ATOM 681 N N . ASP A 1 90 ? -7.152 2.587 16.988 1.00 93.62 90 ASP A N 1
ATOM 682 C CA . ASP A 1 90 ? -6.391 3.828 17.113 1.00 93.62 90 ASP A CA 1
ATOM 683 C C . ASP A 1 90 ? -7.230 4.934 17.773 1.00 93.62 90 ASP A C 1
ATOM 685 O O . ASP A 1 90 ? -8.454 4.841 17.870 1.00 93.62 90 ASP A O 1
ATOM 689 N N . GLU A 1 91 ? -6.555 5.990 18.232 1.00 91.62 91 GLU A N 1
ATOM 690 C CA . GLU A 1 91 ? -7.173 7.151 18.893 1.00 91.62 91 GLU A CA 1
ATOM 691 C C . GLU A 1 91 ? -8.043 7.999 17.945 1.00 91.62 91 GLU A C 1
ATOM 693 O O . GLU A 1 91 ? -8.807 8.850 18.400 1.00 91.62 91 GLU A O 1
ATOM 698 N N . GLY A 1 92 ? -7.929 7.789 16.629 1.00 93.62 92 GLY A N 1
ATOM 699 C CA . GLY A 1 92 ? -8.698 8.497 15.609 1.00 93.62 92 GLY A CA 1
ATOM 700 C C . GLY A 1 92 ? -10.063 7.869 15.324 1.00 93.62 92 GLY A C 1
ATOM 701 O O . GLY A 1 92 ? -10.921 8.524 14.724 1.00 93.62 92 GLY A O 1
ATOM 702 N N . LYS A 1 93 ? -10.300 6.617 15.739 1.00 95.44 93 LYS A N 1
ATOM 703 C CA . LYS A 1 93 ? -11.591 5.955 15.536 1.00 95.44 93 LYS A CA 1
ATOM 704 C C . LYS A 1 93 ? -12.660 6.532 16.467 1.00 95.44 93 LYS A C 1
ATOM 706 O O . LYS A 1 93 ? -12.432 6.856 17.629 1.00 95.44 93 LYS A O 1
ATOM 711 N N . THR A 1 94 ? -13.889 6.610 15.959 1.00 96.31 94 THR A N 1
ATOM 712 C CA . THR A 1 94 ? -15.039 7.011 16.781 1.00 96.31 94 THR A CA 1
ATOM 713 C C . THR A 1 94 ? -15.412 5.870 17.735 1.00 96.31 94 THR A C 1
ATOM 715 O O . THR A 1 94 ? -15.578 4.736 17.272 1.00 96.31 94 THR A O 1
ATOM 718 N N . PRO A 1 95 ? -15.573 6.123 19.047 1.00 96.25 95 PRO A N 1
ATOM 719 C CA . PRO A 1 95 ? -15.957 5.086 19.994 1.00 96.25 95 PRO A CA 1
ATOM 720 C C . PRO A 1 95 ? -17.409 4.633 19.783 1.00 96.25 95 PRO A C 1
ATOM 722 O O . PRO A 1 95 ? -18.290 5.420 19.436 1.00 96.25 95 PRO A O 1
ATOM 725 N N . ALA A 1 96 ? -17.673 3.355 20.047 1.00 95.69 96 ALA A N 1
ATOM 726 C CA . ALA A 1 96 ? -18.932 2.671 19.762 1.00 95.69 96 ALA A CA 1
ATOM 727 C C . ALA A 1 96 ? -20.156 3.329 20.416 1.00 95.69 96 ALA A C 1
ATOM 729 O O . ALA A 1 96 ? -21.214 3.394 19.801 1.00 95.69 96 ALA A O 1
ATOM 730 N N . CYS A 1 97 ? -20.012 3.870 21.630 1.00 95.00 97 CYS A N 1
ATOM 731 C CA . CYS A 1 97 ? -21.092 4.572 22.332 1.00 95.00 97 CYS A CA 1
ATOM 732 C C . CYS A 1 97 ? -21.580 5.854 21.630 1.00 95.00 97 CYS A C 1
ATOM 734 O O . CYS A 1 97 ? -22.684 6.313 21.918 1.00 95.00 97 CYS A O 1
ATOM 736 N N . ILE A 1 98 ? -20.787 6.436 20.724 1.00 96.62 98 ILE A N 1
ATOM 737 C CA . ILE A 1 98 ? -21.174 7.617 19.936 1.00 96.62 98 ILE A CA 1
ATOM 738 C C . ILE A 1 98 ? -21.886 7.205 18.638 1.00 96.62 98 ILE A C 1
ATOM 740 O O . ILE A 1 98 ? -22.716 7.956 18.116 1.00 96.62 98 ILE A O 1
ATOM 744 N N . ILE A 1 99 ? -21.600 6.008 18.119 1.00 94.88 99 ILE A N 1
ATOM 745 C CA . ILE A 1 99 ? -22.166 5.500 16.868 1.00 94.88 99 ILE A CA 1
ATOM 746 C C . ILE A 1 99 ? -23.626 5.093 17.117 1.00 94.88 99 ILE A C 1
ATOM 748 O O . ILE A 1 99 ? -23.926 4.039 17.675 1.00 94.88 99 ILE A O 1
ATOM 752 N N . LYS A 1 100 ? -24.565 5.957 16.717 1.00 89.50 100 LYS A N 1
ATOM 753 C CA . LYS A 1 100 ? -26.003 5.740 16.934 1.00 89.50 100 LYS A CA 1
ATOM 754 C C . LYS A 1 100 ? -26.508 4.506 16.179 1.00 89.50 100 LYS A C 1
ATOM 756 O O . LYS A 1 100 ? -26.280 4.383 14.981 1.00 89.50 100 LYS A O 1
ATOM 761 N N . GLY A 1 101 ? -27.277 3.657 16.866 1.00 83.62 101 GLY A N 1
ATOM 762 C CA . GLY A 1 101 ? -28.003 2.537 16.250 1.00 83.62 101 GLY A CA 1
ATOM 763 C C . GLY A 1 101 ? -27.133 1.340 15.864 1.00 83.62 101 GLY A C 1
ATOM 764 O O . GLY A 1 101 ? -27.579 0.487 15.103 1.00 83.62 101 GLY A O 1
ATOM 765 N N . ALA A 1 102 ? -25.898 1.274 16.359 1.00 80.31 102 ALA A N 1
ATOM 766 C CA . ALA A 1 102 ? -25.028 0.143 16.103 1.00 80.31 102 ALA A CA 1
ATOM 767 C C . ALA A 1 102 ? -25.228 -0.937 17.173 1.00 80.31 102 ALA A C 1
ATOM 769 O O . ALA A 1 102 ? -24.637 -0.892 18.252 1.00 80.31 102 ALA A O 1
ATOM 770 N N . ASP A 1 103 ? -26.072 -1.920 16.860 1.00 88.19 103 ASP A N 1
ATOM 771 C CA . ASP A 1 103 ? -26.175 -3.146 17.651 1.00 88.19 103 ASP A CA 1
ATOM 772 C C . ASP A 1 103 ? -24.803 -3.839 17.724 1.00 88.19 103 ASP A C 1
ATOM 774 O O . ASP A 1 103 ? -23.979 -3.720 16.813 1.00 88.19 103 ASP A O 1
ATOM 778 N N . GLY A 1 104 ? -24.541 -4.610 18.785 1.00 86.31 104 GLY A N 1
ATOM 779 C CA . GLY A 1 104 ? -23.224 -5.229 19.013 1.00 86.31 104 GLY A CA 1
ATOM 780 C C . GLY A 1 104 ? -22.699 -6.075 17.840 1.00 86.31 104 GLY A C 1
ATOM 781 O O . GLY A 1 104 ? -21.488 -6.149 17.627 1.00 86.31 104 GLY A O 1
ATOM 782 N N . GLY A 1 105 ? -23.598 -6.667 17.043 1.00 90.62 105 GLY A N 1
ATOM 783 C CA . GLY A 1 105 ? -23.248 -7.367 15.803 1.00 90.62 105 GLY A CA 1
ATOM 784 C C . GLY A 1 105 ? -22.778 -6.430 14.685 1.00 90.62 105 GLY A C 1
ATOM 785 O O . GLY A 1 105 ? -21.775 -6.718 14.034 1.00 90.62 105 GLY A O 1
ATOM 786 N N . LEU A 1 106 ? -23.447 -5.286 14.506 1.00 92.19 106 LEU A N 1
ATOM 787 C CA . LEU A 1 106 ? -23.059 -4.276 13.520 1.00 92.19 106 LEU A CA 1
ATOM 788 C C . LEU A 1 106 ? -21.731 -3.615 13.898 1.00 92.19 106 LEU A C 1
ATOM 790 O O . LEU A 1 106 ? -20.878 -3.438 13.036 1.00 92.19 106 LEU A O 1
ATOM 794 N N . LEU A 1 107 ? -21.520 -3.319 15.185 1.00 92.06 107 LEU A N 1
ATOM 795 C CA . LEU A 1 107 ? -20.238 -2.799 15.675 1.00 92.06 107 LEU A CA 1
ATOM 796 C C . LEU A 1 107 ? -19.093 -3.767 15.392 1.00 92.06 107 LEU A C 1
ATOM 798 O O . LEU A 1 107 ? -18.024 -3.344 14.967 1.00 92.06 107 LEU A O 1
ATOM 802 N N . ARG A 1 108 ? -19.307 -5.070 15.598 1.00 93.06 108 ARG A N 1
ATOM 803 C CA . ARG A 1 108 ? -18.294 -6.078 15.278 1.00 93.06 108 ARG A CA 1
ATOM 804 C C . ARG A 1 108 ? -17.968 -6.086 13.785 1.00 93.06 108 ARG A C 1
ATOM 806 O O . ARG A 1 108 ? -16.799 -5.988 13.442 1.00 93.06 108 ARG A O 1
ATOM 813 N N . ALA A 1 109 ? -18.986 -6.134 12.925 1.00 93.88 109 ALA A N 1
ATOM 814 C CA . ALA A 1 109 ? -18.791 -6.098 11.476 1.00 93.88 109 ALA A CA 1
ATOM 815 C C . ALA A 1 109 ? -18.078 -4.814 11.018 1.00 93.88 109 ALA A C 1
ATOM 817 O O . ALA A 1 109 ? -17.205 -4.873 10.157 1.00 93.88 109 ALA A O 1
ATOM 818 N N . LEU A 1 110 ? -18.402 -3.669 11.628 1.00 93.88 110 LEU A N 1
ATOM 819 C CA . LEU A 1 110 ? -17.732 -2.398 11.366 1.00 93.88 110 LEU A CA 1
ATOM 820 C C . LEU A 1 110 ? -16.246 -2.453 11.743 1.00 93.88 110 LEU A C 1
ATOM 822 O O . LEU A 1 110 ? -15.407 -2.089 10.928 1.00 93.88 110 LEU A O 1
ATOM 826 N N . ARG A 1 111 ? -15.906 -2.940 12.944 1.00 94.94 111 ARG A N 1
ATOM 827 C CA . ARG A 1 111 ? -14.503 -3.060 13.380 1.00 94.94 111 ARG A CA 1
ATOM 828 C C . ARG A 1 111 ? -13.719 -4.069 12.542 1.00 94.94 111 ARG A C 1
ATOM 830 O O . ARG A 1 111 ? -12.556 -3.830 12.234 1.00 94.94 111 ARG A O 1
ATOM 837 N N . ASP A 1 112 ? -14.351 -5.169 12.143 1.00 94.44 112 ASP A N 1
ATOM 838 C CA . ASP A 1 112 ? -13.742 -6.148 11.240 1.00 94.44 112 ASP A CA 1
ATOM 839 C C . ASP A 1 112 ? -13.460 -5.512 9.864 1.00 94.44 112 ASP A C 1
ATOM 841 O O . ASP A 1 112 ? -12.374 -5.697 9.317 1.00 94.44 112 ASP A O 1
ATOM 845 N N . ALA A 1 113 ? -14.382 -4.695 9.342 1.00 94.50 113 ALA A N 1
ATOM 846 C CA . ALA A 1 113 ? -14.191 -3.952 8.096 1.00 94.50 113 ALA A CA 1
ATOM 847 C C . ALA A 1 113 ? -13.098 -2.871 8.204 1.00 94.50 113 ALA A C 1
ATOM 849 O O . ALA A 1 113 ? -12.301 -2.721 7.281 1.00 94.50 113 ALA A O 1
ATOM 850 N N . GLU A 1 114 ? -13.016 -2.145 9.324 1.00 94.50 114 GLU A N 1
ATOM 851 C CA . GLU A 1 114 ? -11.929 -1.190 9.588 1.00 94.50 114 GLU A CA 1
ATOM 852 C C . GLU A 1 114 ? -10.564 -1.890 9.603 1.00 94.50 114 GLU A C 1
ATOM 854 O O . GLU A 1 114 ? -9.634 -1.433 8.945 1.00 94.50 114 GLU A O 1
ATOM 859 N N . ASN A 1 115 ? -10.458 -3.037 10.282 1.00 92.75 115 ASN A N 1
ATOM 860 C CA . ASN A 1 115 ? -9.221 -3.817 10.323 1.00 92.75 115 ASN A CA 1
ATOM 861 C C . ASN A 1 115 ? -8.801 -4.305 8.930 1.00 92.75 115 ASN A C 1
ATOM 863 O O . ASN A 1 115 ? -7.625 -4.220 8.584 1.00 92.75 115 ASN A O 1
ATOM 867 N N . GLN A 1 116 ? -9.755 -4.783 8.124 1.00 94.94 116 GLN A N 1
ATOM 868 C CA . GLN A 1 116 ? -9.499 -5.195 6.740 1.00 94.94 116 GLN A CA 1
ATOM 869 C C . GLN A 1 116 ? -9.061 -4.015 5.864 1.00 94.94 116 GLN A C 1
ATOM 871 O O . GLN A 1 116 ? -8.184 -4.173 5.017 1.00 94.94 116 GLN A O 1
ATOM 876 N N . ALA A 1 117 ? -9.644 -2.831 6.066 1.00 93.94 117 ALA A N 1
ATOM 877 C CA . ALA A 1 117 ? -9.249 -1.627 5.346 1.00 93.94 117 ALA A CA 1
ATOM 878 C C . ALA A 1 117 ? -7.821 -1.194 5.714 1.00 93.94 117 ALA A C 1
ATOM 880 O O . ALA A 1 117 ? -7.019 -0.930 4.820 1.00 93.94 117 ALA A O 1
ATOM 881 N N . ASP A 1 118 ? -7.479 -1.183 7.005 1.00 91.81 118 ASP A N 1
ATOM 882 C CA . ASP A 1 118 ? -6.131 -0.848 7.476 1.00 91.81 118 ASP A CA 1
ATOM 883 C C . ASP A 1 118 ? -5.091 -1.861 6.952 1.00 91.81 118 ASP A C 1
ATOM 885 O O . ASP A 1 118 ? -4.004 -1.475 6.520 1.00 91.81 118 ASP A O 1
ATOM 889 N N . GLU A 1 119 ? -5.429 -3.156 6.928 1.00 91.94 119 GLU A N 1
ATOM 890 C CA . GLU A 1 119 ? -4.590 -4.205 6.336 1.00 91.94 119 GLU A CA 1
ATOM 891 C C . GLU A 1 119 ? -4.404 -4.002 4.827 1.00 91.94 119 GLU A C 1
ATOM 893 O O . GLU A 1 119 ? -3.281 -4.074 4.326 1.00 91.94 119 GLU A O 1
ATOM 898 N N . ALA A 1 120 ? -5.475 -3.686 4.096 1.00 89.38 120 ALA A N 1
ATOM 899 C CA . ALA A 1 120 ? -5.401 -3.402 2.668 1.00 89.38 120 ALA A CA 1
ATOM 900 C C . ALA A 1 120 ? -4.528 -2.172 2.373 1.00 89.38 120 ALA A C 1
ATOM 902 O O . ALA A 1 120 ? -3.710 -2.209 1.455 1.00 89.38 120 ALA A O 1
ATOM 903 N N . ILE A 1 121 ? -4.653 -1.107 3.170 1.00 90.69 121 ILE A N 1
ATOM 904 C CA . ILE A 1 121 ? -3.815 0.096 3.069 1.00 90.69 121 ILE A CA 1
ATOM 905 C C . ILE A 1 121 ? -2.347 -0.260 3.321 1.00 90.69 121 ILE A C 1
ATOM 907 O O . ILE A 1 121 ? -1.481 0.115 2.528 1.00 90.69 121 ILE A O 1
ATOM 911 N N . ALA A 1 122 ? -2.058 -1.033 4.372 1.00 90.44 122 ALA A N 1
ATOM 912 C CA . ALA A 1 122 ? -0.704 -1.495 4.659 1.00 90.44 122 ALA A CA 1
ATOM 913 C C . ALA A 1 122 ? -0.126 -2.313 3.492 1.00 90.44 122 ALA A C 1
ATOM 915 O O . ALA A 1 122 ? 0.995 -2.044 3.068 1.00 90.44 122 ALA A O 1
ATOM 916 N N . LEU A 1 123 ? -0.910 -3.235 2.920 1.00 86.38 123 LEU A N 1
ATOM 917 C CA . LEU A 1 123 ? -0.523 -4.052 1.763 1.00 86.38 123 LEU A CA 1
ATOM 918 C C . LEU A 1 123 ? -0.267 -3.226 0.495 1.00 86.38 123 LEU A C 1
ATOM 920 O O . LEU A 1 123 ? 0.618 -3.567 -0.296 1.00 86.38 123 LEU A O 1
ATOM 924 N N . MET A 1 124 ? -1.041 -2.158 0.276 1.00 85.38 124 MET A N 1
ATOM 925 C CA . MET A 1 124 ? -0.816 -1.223 -0.829 1.00 85.38 124 MET A CA 1
ATOM 926 C C . MET A 1 124 ? 0.483 -0.436 -0.631 1.00 85.38 124 MET A C 1
ATOM 928 O O . MET A 1 124 ? 1.249 -0.290 -1.583 1.00 85.38 124 MET A O 1
ATOM 932 N N . HIS A 1 125 ? 0.758 0.022 0.593 1.00 87.75 125 HIS A N 1
ATOM 933 C CA . HIS A 1 125 ? 1.970 0.779 0.912 1.00 87.75 125 HIS A CA 1
ATOM 934 C C . HIS A 1 125 ? 3.242 -0.063 0.945 1.00 87.75 125 HIS A C 1
ATOM 936 O O . HIS A 1 125 ? 4.306 0.451 0.615 1.00 87.75 125 HIS A O 1
ATOM 942 N N . SER A 1 126 ? 3.165 -1.347 1.289 1.00 88.31 126 SER A N 1
ATOM 943 C CA . SER A 1 126 ? 4.323 -2.245 1.240 1.00 88.31 126 SER A CA 1
ATOM 944 C C . SER A 1 126 ? 4.717 -2.654 -0.182 1.00 88.31 126 SER A C 1
ATOM 946 O O . SER A 1 126 ? 5.556 -3.540 -0.336 1.00 88.31 126 SER A O 1
ATOM 948 N N . GLU A 1 127 ? 4.080 -2.080 -1.215 1.00 85.25 127 GLU A N 1
ATOM 949 C CA . GLU A 1 127 ? 4.238 -2.445 -2.633 1.00 85.25 127 GLU A CA 1
ATOM 950 C C . GLU A 1 127 ? 4.136 -3.965 -2.869 1.00 85.25 127 GLU A C 1
ATOM 952 O O . GLU A 1 127 ? 4.603 -4.517 -3.866 1.00 85.25 127 GLU A O 1
ATOM 957 N N . SER A 1 128 ? 3.506 -4.679 -1.932 1.00 86.94 128 SER A N 1
ATOM 958 C CA . SER A 1 128 ? 3.519 -6.137 -1.890 1.00 86.94 128 SER A CA 1
ATOM 959 C C . SER A 1 128 ? 2.342 -6.744 -2.638 1.00 86.94 128 SER A C 1
ATOM 961 O O . SER A 1 128 ? 2.256 -7.972 -2.737 1.00 86.94 128 SER A O 1
ATOM 963 N N . THR A 1 129 ? 1.447 -5.904 -3.163 1.00 88.88 129 THR A N 1
ATOM 964 C CA . THR A 1 129 ? 0.345 -6.339 -4.019 1.00 88.88 129 THR A CA 1
ATOM 965 C C . THR A 1 129 ? 0.891 -7.012 -5.278 1.00 88.88 129 THR A C 1
ATOM 967 O O . THR A 1 129 ? 1.921 -6.618 -5.831 1.00 88.88 129 THR A O 1
ATOM 970 N N . ASP A 1 130 ? 0.202 -8.046 -5.759 1.00 89.12 130 ASP A N 1
ATOM 971 C CA . ASP A 1 130 ? 0.641 -8.776 -6.955 1.00 89.12 130 ASP A CA 1
ATOM 972 C C . ASP A 1 130 ? 0.683 -7.883 -8.196 1.00 89.12 130 ASP A C 1
ATOM 974 O O . ASP A 1 130 ? 1.541 -8.066 -9.062 1.00 89.12 130 ASP A O 1
ATOM 978 N N . VAL A 1 131 ? -0.190 -6.873 -8.241 1.00 85.94 131 VAL A N 1
ATOM 979 C CA . VAL A 1 131 ? -0.204 -5.842 -9.282 1.00 85.94 131 VAL A CA 1
ATOM 980 C C . VAL A 1 131 ? 1.061 -4.988 -9.219 1.00 85.94 131 VAL A C 1
ATOM 982 O O . VAL A 1 131 ? 1.727 -4.846 -10.243 1.00 85.94 131 VAL A O 1
ATOM 985 N N . ALA A 1 132 ? 1.448 -4.481 -8.042 1.00 88.12 132 ALA A N 1
ATOM 986 C CA . ALA A 1 132 ? 2.681 -3.706 -7.882 1.00 88.12 132 ALA A CA 1
ATOM 987 C C . ALA A 1 132 ? 3.919 -4.539 -8.250 1.00 88.12 132 ALA A C 1
ATOM 989 O O . ALA A 1 132 ? 4.763 -4.093 -9.028 1.00 88.12 132 ALA A O 1
ATOM 990 N N . LYS A 1 133 ? 3.978 -5.803 -7.811 1.00 91.19 133 LYS A N 1
ATOM 991 C CA . LYS A 1 133 ? 5.046 -6.741 -8.195 1.00 91.19 133 LYS A CA 1
ATOM 992 C C . LYS A 1 133 ? 5.082 -6.997 -9.702 1.00 91.19 133 LYS A C 1
ATOM 994 O O . LYS A 1 133 ? 6.157 -7.056 -10.299 1.00 91.19 133 LYS A O 1
ATOM 999 N N . ALA A 1 134 ? 3.926 -7.189 -10.338 1.00 93.69 134 ALA A N 1
ATOM 1000 C CA . ALA A 1 134 ? 3.838 -7.396 -11.780 1.00 93.69 134 ALA A CA 1
ATOM 1001 C C . ALA A 1 134 ? 4.296 -6.156 -12.555 1.00 93.69 134 ALA A C 1
ATOM 1003 O O . ALA A 1 134 ? 5.088 -6.292 -13.490 1.00 93.69 134 ALA A O 1
ATOM 1004 N N . TYR A 1 135 ? 3.868 -4.971 -12.121 1.00 94.62 135 TYR A N 1
ATOM 1005 C CA . TYR A 1 135 ? 4.297 -3.695 -12.679 1.00 94.62 13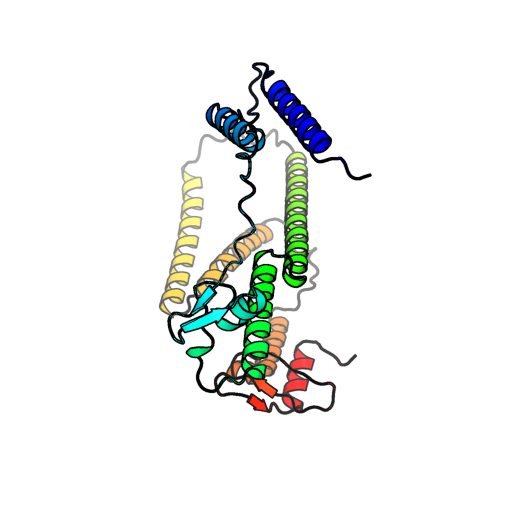5 TYR A CA 1
ATOM 1006 C C . TYR A 1 135 ? 5.809 -3.492 -12.529 1.00 94.62 135 TYR A C 1
ATOM 1008 O O . TYR A 1 135 ? 6.484 -3.224 -13.519 1.00 94.62 135 TYR A O 1
ATOM 1016 N N . GLY A 1 136 ? 6.369 -3.726 -11.338 1.00 93.25 136 GLY A N 1
ATOM 1017 C CA . GLY A 1 136 ? 7.810 -3.631 -11.095 1.00 93.25 136 GLY A CA 1
ATOM 1018 C C . GLY A 1 136 ? 8.617 -4.563 -12.000 1.00 93.25 136 GLY A C 1
ATOM 1019 O O . GLY A 1 136 ? 9.591 -4.141 -12.622 1.00 93.25 136 GLY A O 1
ATOM 1020 N N . ARG A 1 137 ? 8.165 -5.814 -12.179 1.00 96.00 137 ARG A N 1
ATOM 1021 C CA . ARG A 1 137 ? 8.786 -6.756 -13.127 1.00 96.00 137 ARG A CA 1
ATOM 1022 C C . ARG A 1 137 ? 8.712 -6.266 -14.572 1.00 96.00 137 ARG A C 1
ATOM 1024 O O . ARG A 1 137 ? 9.684 -6.425 -15.305 1.00 96.00 137 ARG A O 1
ATOM 1031 N N . ALA A 1 138 ? 7.577 -5.717 -14.996 1.00 96.56 138 ALA A N 1
ATOM 1032 C CA . ALA A 1 138 ? 7.417 -5.189 -16.349 1.00 96.56 138 ALA A CA 1
ATOM 1033 C C . ALA A 1 138 ? 8.322 -3.970 -16.582 1.00 96.56 138 ALA A C 1
ATOM 1035 O O . ALA A 1 138 ? 9.033 -3.921 -17.585 1.00 96.56 138 ALA A O 1
ATOM 1036 N N . SER A 1 139 ? 8.363 -3.042 -15.624 1.00 96.44 139 SER A N 1
ATOM 1037 C CA . SER A 1 139 ? 9.224 -1.860 -15.668 1.00 96.44 139 SER A CA 1
ATOM 1038 C C . SER A 1 139 ? 10.702 -2.246 -15.718 1.00 96.44 139 SER A C 1
ATOM 1040 O O . SER A 1 139 ? 11.431 -1.738 -16.562 1.00 96.44 139 SER A O 1
ATOM 1042 N N . ALA A 1 140 ? 11.140 -3.194 -14.883 1.00 97.62 140 ALA A N 1
ATOM 1043 C CA . ALA A 1 140 ? 12.524 -3.664 -14.877 1.00 97.62 140 ALA A CA 1
ATOM 1044 C C . ALA A 1 140 ? 12.934 -4.272 -16.228 1.00 97.62 140 ALA A C 1
ATOM 1046 O O . ALA A 1 140 ? 13.988 -3.930 -16.761 1.00 97.62 140 ALA A O 1
ATOM 1047 N N . ARG A 1 141 ? 12.080 -5.120 -16.823 1.00 98.00 141 ARG A N 1
ATOM 1048 C CA . ARG A 1 141 ? 12.325 -5.674 -18.168 1.00 98.00 141 ARG A CA 1
ATOM 1049 C C . ARG A 1 141 ? 12.413 -4.580 -19.226 1.00 98.00 141 ARG A C 1
ATOM 1051 O O . ARG A 1 141 ? 13.253 -4.665 -20.113 1.00 98.00 141 ARG A O 1
ATOM 1058 N N . HIS A 1 142 ? 11.554 -3.566 -19.145 1.00 97.94 142 HIS A N 1
ATOM 1059 C CA . HIS A 1 142 ? 11.574 -2.451 -20.086 1.00 97.94 142 HIS A CA 1
ATOM 1060 C C . HIS A 1 142 ? 12.873 -1.644 -19.982 1.00 97.94 142 HIS A C 1
ATOM 1062 O O . HIS A 1 142 ? 13.512 -1.395 -20.999 1.00 97.94 142 HIS A O 1
ATOM 1068 N N . THR A 1 143 ? 13.308 -1.306 -18.767 1.00 97.44 143 THR A N 1
ATOM 1069 C CA . THR A 1 143 ? 14.581 -0.610 -18.540 1.00 97.44 143 THR A CA 1
ATOM 1070 C C . THR A 1 143 ? 15.770 -1.424 -19.045 1.00 97.44 143 THR A C 1
ATOM 1072 O O . THR A 1 143 ? 16.625 -0.878 -19.732 1.00 97.44 143 THR A O 1
ATOM 1075 N N . GLN A 1 144 ? 15.798 -2.733 -18.784 1.00 98.00 144 GLN A N 1
ATOM 1076 C CA . GLN A 1 144 ? 16.840 -3.620 -19.313 1.00 98.00 144 GLN A CA 1
ATOM 1077 C C . GLN A 1 144 ? 16.843 -3.659 -20.845 1.00 98.00 144 GLN A C 1
ATOM 1079 O O . GLN A 1 144 ? 17.905 -3.627 -21.457 1.00 98.00 144 GLN A O 1
ATOM 1084 N N . ALA A 1 145 ? 15.665 -3.692 -21.473 1.00 97.12 145 ALA A N 1
ATOM 1085 C CA . ALA A 1 145 ? 15.554 -3.658 -22.928 1.00 97.12 145 ALA A CA 1
ATOM 1086 C C . ALA A 1 145 ? 16.059 -2.331 -23.518 1.00 97.12 145 ALA A C 1
ATOM 1088 O O . ALA A 1 145 ? 16.703 -2.344 -24.565 1.00 97.12 145 ALA A O 1
ATOM 1089 N N . LEU A 1 146 ? 15.801 -1.201 -22.848 1.00 98.19 146 LEU A N 1
ATOM 1090 C CA . LEU A 1 146 ? 16.341 0.101 -23.249 1.00 98.19 146 LEU A CA 1
ATOM 1091 C C . LEU A 1 146 ? 17.867 0.132 -23.137 1.00 98.19 146 LEU A C 1
ATOM 1093 O O . LEU A 1 146 ? 18.522 0.495 -24.106 1.00 98.19 146 LEU A O 1
ATOM 1097 N N . MET A 1 147 ? 18.423 -0.321 -22.010 1.00 98.44 147 MET A N 1
ATOM 1098 C CA . MET A 1 147 ? 19.876 -0.397 -21.810 1.00 98.44 147 MET A CA 1
ATOM 1099 C C . MET A 1 147 ? 20.546 -1.262 -22.883 1.00 98.44 147 MET A C 1
ATOM 1101 O O . MET A 1 147 ? 21.490 -0.821 -23.526 1.00 98.44 147 MET A O 1
ATOM 1105 N N . ALA A 1 148 ? 20.001 -2.450 -23.159 1.00 97.88 148 ALA A N 1
ATOM 1106 C CA . ALA A 1 148 ? 20.532 -3.335 -24.194 1.00 97.88 148 ALA A CA 1
ATOM 1107 C C . ALA A 1 148 ? 20.471 -2.706 -25.599 1.00 97.88 148 ALA A C 1
ATOM 1109 O O . ALA A 1 148 ? 21.378 -2.895 -26.410 1.00 97.88 148 ALA A O 1
ATOM 1110 N N . ALA A 1 149 ? 19.411 -1.950 -25.904 1.00 97.75 149 ALA A N 1
ATOM 1111 C CA . ALA A 1 149 ? 19.291 -1.243 -27.177 1.00 97.75 149 ALA A CA 1
ATOM 1112 C C . ALA A 1 149 ? 20.293 -0.081 -27.291 1.00 97.75 149 ALA A C 1
ATOM 1114 O O . ALA A 1 149 ? 20.867 0.128 -28.362 1.00 97.75 149 ALA A O 1
ATOM 1115 N N . GLU A 1 150 ? 20.520 0.657 -26.202 1.00 98.31 150 GLU A N 1
ATOM 1116 C CA . GLU A 1 150 ? 21.528 1.718 -26.128 1.00 98.31 150 GLU A CA 1
ATOM 1117 C C . GLU A 1 150 ? 22.944 1.157 -26.303 1.00 98.31 150 GLU A C 1
ATOM 1119 O O . GLU A 1 150 ? 23.706 1.676 -27.119 1.00 98.31 150 GLU A O 1
ATOM 1124 N N . GLU A 1 151 ? 23.275 0.066 -25.610 1.00 98.31 151 GLU A N 1
ATOM 1125 C CA . GLU A 1 151 ? 24.564 -0.626 -25.719 1.00 98.31 151 GLU A CA 1
ATOM 1126 C C . GLU A 1 151 ? 24.812 -1.137 -27.142 1.00 98.31 151 GLU A C 1
ATOM 1128 O O . GLU A 1 151 ? 25.850 -0.836 -27.732 1.00 98.31 151 GLU A O 1
ATOM 1133 N N . ALA A 1 152 ? 23.831 -1.812 -27.749 1.00 98.00 152 ALA A N 1
ATOM 1134 C CA . ALA A 1 152 ? 23.937 -2.279 -29.131 1.00 98.00 152 ALA A CA 1
ATOM 1135 C C . ALA A 1 152 ? 24.129 -1.116 -30.125 1.00 98.00 152 ALA A C 1
ATOM 1137 O O . ALA A 1 152 ? 24.902 -1.215 -31.083 1.00 98.00 152 ALA A O 1
ATOM 1138 N N . GLY A 1 153 ? 23.443 0.009 -29.899 1.00 96.88 153 GLY A N 1
ATOM 1139 C CA . GLY A 1 153 ? 23.618 1.227 -30.689 1.00 96.88 153 GLY A CA 1
ATOM 1140 C C . GLY A 1 153 ? 25.011 1.840 -30.525 1.00 96.88 153 GLY A C 1
ATOM 1141 O O . GLY A 1 153 ? 25.620 2.260 -31.511 1.00 96.88 153 GLY A O 1
ATOM 1142 N N . TYR A 1 154 ? 25.535 1.856 -29.300 1.00 97.69 154 TYR A N 1
ATOM 1143 C CA . TYR A 1 154 ? 26.873 2.350 -28.989 1.00 97.69 154 TYR A CA 1
ATOM 1144 C C . TYR A 1 154 ? 27.967 1.492 -29.635 1.00 97.69 154 TYR A C 1
ATOM 1146 O O . TYR A 1 154 ? 28.869 2.029 -30.280 1.00 97.69 154 TYR A O 1
ATOM 1154 N N . GLU A 1 155 ? 27.865 0.165 -29.534 1.00 98.06 155 GLU A N 1
ATOM 1155 C CA . GLU A 1 155 ? 28.795 -0.771 -30.173 1.00 98.06 155 GLU A CA 1
ATOM 1156 C C . GLU A 1 155 ? 28.818 -0.602 -31.690 1.00 98.06 155 GLU A C 1
ATOM 1158 O O . GLU A 1 155 ? 29.894 -0.520 -32.291 1.00 98.06 155 GLU A O 1
ATOM 1163 N N . LYS A 1 156 ? 27.638 -0.476 -32.307 1.00 97.75 156 LYS A N 1
ATOM 1164 C CA . LYS A 1 156 ? 27.530 -0.180 -33.735 1.00 97.75 156 LYS A CA 1
ATOM 1165 C C . LYS A 1 156 ? 28.210 1.145 -34.078 1.00 97.75 156 LYS A C 1
ATOM 1167 O O . LYS A 1 156 ? 29.014 1.189 -35.002 1.00 97.75 156 LYS A O 1
ATOM 1172 N N . GLY A 1 157 ? 27.955 2.199 -33.303 1.00 95.88 157 GLY A N 1
ATOM 1173 C CA . GLY A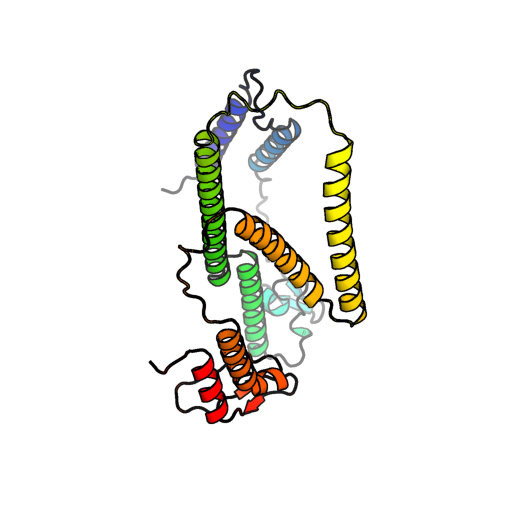 1 157 ? 28.591 3.502 -33.500 1.00 95.88 157 GLY A CA 1
ATOM 1174 C C . GLY A 1 157 ? 30.120 3.449 -33.391 1.00 95.88 157 GLY A C 1
ATOM 1175 O O . GLY A 1 157 ? 30.817 4.097 -34.171 1.00 95.88 157 GLY A O 1
ATOM 1176 N N . LEU A 1 158 ? 30.661 2.640 -32.476 1.00 96.56 158 LEU A N 1
ATOM 1177 C CA . LEU A 1 158 ? 32.103 2.401 -32.381 1.00 96.56 158 LEU A CA 1
ATOM 1178 C C . LEU A 1 158 ? 32.648 1.623 -33.581 1.00 96.56 158 LEU A C 1
ATOM 1180 O O . LEU A 1 158 ? 33.755 1.916 -34.031 1.00 96.56 158 LEU A O 1
ATOM 1184 N N . ALA A 1 159 ? 31.918 0.623 -34.076 1.00 95.81 159 ALA A N 1
ATOM 1185 C CA . ALA A 1 159 ? 32.314 -0.139 -35.256 1.00 95.81 159 ALA A CA 1
ATOM 1186 C C . ALA A 1 159 ? 32.337 0.755 -36.504 1.00 95.81 159 ALA A C 1
ATOM 1188 O O . ALA A 1 159 ? 33.355 0.800 -37.192 1.00 95.81 159 ALA A O 1
ATOM 1189 N N . ASP A 1 160 ? 31.277 1.533 -36.726 1.00 93.88 160 ASP A N 1
ATOM 1190 C CA . ASP A 1 160 ? 31.179 2.502 -37.820 1.00 93.88 160 ASP A CA 1
ATOM 1191 C C . ASP A 1 160 ? 32.302 3.548 -37.713 1.00 93.88 160 ASP A C 1
ATOM 1193 O O . ASP A 1 160 ? 32.995 3.834 -38.688 1.00 93.88 160 ASP A O 1
ATOM 1197 N N . GLY A 1 161 ? 32.565 4.048 -36.500 1.00 91.06 161 GLY A N 1
ATOM 1198 C CA . GLY A 1 161 ? 33.655 4.985 -36.226 1.00 91.06 161 GLY A CA 1
ATOM 1199 C C . GLY A 1 161 ? 35.053 4.431 -36.527 1.00 91.06 161 GLY A C 1
ATOM 1200 O O . GLY A 1 161 ? 35.919 5.187 -36.960 1.00 91.06 161 GLY A O 1
ATOM 1201 N N . ARG A 1 162 ? 35.283 3.124 -36.330 1.00 91.75 162 ARG A N 1
ATOM 1202 C CA . ARG A 1 162 ? 36.544 2.449 -36.701 1.00 91.75 162 ARG A CA 1
ATOM 1203 C C . ARG A 1 162 ? 36.625 2.117 -38.190 1.00 91.75 162 ARG A C 1
ATOM 1205 O O . ARG A 1 162 ? 37.727 2.049 -38.723 1.00 91.75 162 ARG A O 1
ATOM 1212 N N . ALA A 1 163 ? 35.486 1.842 -38.824 1.00 90.94 163 ALA A N 1
ATOM 1213 C CA . ALA A 1 163 ? 35.400 1.481 -40.235 1.00 90.94 163 ALA A CA 1
ATOM 1214 C C . ALA A 1 163 ? 35.549 2.694 -41.158 1.00 90.94 163 ALA A C 1
ATOM 1216 O O . ALA A 1 163 ? 35.956 2.531 -42.309 1.00 90.94 163 ALA A O 1
ATOM 1217 N N . LEU A 1 164 ? 35.250 3.900 -40.662 1.00 85.50 164 LEU A N 1
ATOM 1218 C CA . LEU A 1 164 ? 35.580 5.130 -41.366 1.00 85.50 164 LEU A CA 1
ATOM 1219 C C . LEU A 1 164 ? 37.089 5.132 -41.650 1.00 85.50 164 LEU A C 1
ATOM 1221 O O . LEU A 1 164 ? 37.879 5.132 -40.700 1.00 85.50 164 LEU A O 1
ATOM 1225 N N . PRO A 1 165 ? 37.513 5.118 -42.930 1.00 79.75 165 PRO A N 1
ATOM 1226 C CA . PRO A 1 165 ? 38.923 5.218 -43.248 1.00 79.75 165 PRO A CA 1
ATOM 1227 C C . PRO A 1 165 ? 39.422 6.502 -42.600 1.00 79.75 165 PRO A C 1
ATOM 1229 O O . PRO A 1 165 ? 38.813 7.562 -42.773 1.00 79.75 165 PRO A O 1
ATOM 1232 N N . SER A 1 166 ? 40.499 6.403 -41.817 1.00 69.12 166 SER A N 1
ATOM 1233 C CA . SER A 1 166 ? 41.223 7.574 -41.342 1.00 69.12 166 SER A CA 1
ATOM 1234 C C . SER A 1 166 ? 41.673 8.305 -42.593 1.00 69.12 166 SER A C 1
ATOM 1236 O O . SER A 1 166 ? 42.671 7.906 -43.180 1.00 69.12 166 SER A O 1
ATOM 1238 N N . ASN A 1 167 ? 40.875 9.257 -43.074 1.00 62.56 167 ASN A N 1
ATOM 1239 C CA . ASN A 1 167 ? 41.148 9.964 -44.307 1.00 62.56 167 ASN A CA 1
ATOM 1240 C C . ASN A 1 167 ? 42.486 10.682 -44.089 1.00 62.56 167 ASN A C 1
ATOM 1242 O O . ASN A 1 167 ? 42.513 11.656 -43.333 1.00 62.56 167 ASN A O 1
ATOM 1246 N N . PRO A 1 168 ? 43.601 10.176 -44.648 1.00 65.31 168 PRO A N 1
ATOM 1247 C CA . PRO A 1 168 ? 44.912 10.756 -44.392 1.00 65.31 168 PRO A CA 1
ATOM 1248 C C . PRO A 1 168 ? 45.035 12.120 -45.084 1.00 65.31 168 PRO A C 1
ATOM 1250 O O . PRO A 1 168 ? 45.883 12.919 -44.704 1.00 65.31 168 PRO A O 1
ATOM 1253 N N . ASP A 1 169 ? 44.129 12.393 -46.029 1.00 63.97 169 ASP A N 1
ATOM 1254 C CA . ASP A 1 169 ? 43.963 13.654 -46.737 1.00 63.97 169 ASP A CA 1
ATOM 1255 C C . ASP A 1 169 ? 42.820 14.498 -46.155 1.00 63.97 169 ASP A C 1
ATOM 1257 O O . ASP A 1 169 ? 42.369 15.444 -46.802 1.00 63.97 169 ASP A O 1
ATOM 1261 N N . ALA A 1 170 ? 42.309 14.178 -44.953 1.00 57.38 170 ALA A N 1
ATOM 1262 C CA . ALA A 1 170 ? 41.446 15.113 -44.240 1.00 57.38 170 ALA A CA 1
ATOM 1263 C C . ALA A 1 170 ? 42.259 16.403 -44.070 1.00 57.38 170 ALA A C 1
ATOM 1265 O O . ALA A 1 170 ? 43.259 16.371 -43.348 1.00 57.38 170 ALA A O 1
ATOM 1266 N N . PRO A 1 171 ? 41.894 17.502 -44.763 1.00 56.78 171 PRO A N 1
ATOM 1267 C CA . PRO A 1 171 ? 42.714 18.697 -44.774 1.00 56.78 171 PRO A CA 1
ATOM 1268 C C . PRO A 1 171 ? 42.894 19.129 -43.328 1.00 56.78 171 PRO A C 1
ATOM 1270 O O . PRO A 1 171 ? 41.904 19.260 -42.596 1.00 56.78 171 PRO A O 1
ATOM 1273 N N . ASP A 1 172 ? 44.158 19.260 -42.923 1.00 57.06 172 ASP A N 1
ATOM 1274 C CA . ASP A 1 172 ? 44.559 19.714 -41.599 1.00 57.06 172 ASP A CA 1
ATOM 1275 C C . ASP A 1 172 ? 43.671 20.904 -41.247 1.00 57.06 172 ASP A C 1
ATOM 1277 O O . ASP A 1 172 ? 43.626 21.863 -42.021 1.00 57.06 172 ASP A O 1
ATOM 1281 N N . ARG A 1 173 ? 42.831 20.729 -40.212 1.00 57.25 173 ARG A N 1
ATOM 1282 C CA . ARG A 1 173 ? 41.616 21.517 -39.936 1.00 57.25 173 ARG A CA 1
ATOM 1283 C C . ARG A 1 173 ? 41.741 22.926 -40.497 1.00 57.25 173 ARG A C 1
ATOM 1285 O O . ARG A 1 173 ? 42.396 23.763 -39.884 1.00 57.25 173 ARG A O 1
ATOM 1292 N N . VAL A 1 174 ? 41.112 23.155 -41.650 1.00 52.03 174 VAL A N 1
ATOM 1293 C CA . VAL A 1 174 ? 41.203 24.415 -42.389 1.00 52.03 174 VAL A CA 1
ATOM 1294 C C . VAL A 1 174 ? 40.905 25.563 -41.420 1.00 52.03 174 VAL A C 1
ATOM 1296 O O . VAL A 1 174 ? 39.780 25.717 -40.943 1.00 52.03 174 VAL A O 1
ATOM 1299 N N . THR A 1 175 ? 41.934 26.346 -41.089 1.00 56.78 175 THR A N 1
ATOM 1300 C CA . THR A 1 175 ? 41.850 27.587 -40.303 1.00 56.78 175 THR A CA 1
ATOM 1301 C C . THR A 1 175 ? 41.229 28.735 -41.101 1.00 56.78 175 THR A C 1
ATOM 1303 O O . THR A 1 175 ? 41.227 29.876 -40.653 1.00 56.78 175 THR A O 1
ATOM 1306 N N . GLU A 1 176 ? 40.675 28.460 -42.276 1.00 51.53 176 GLU A N 1
ATOM 1307 C CA . GLU A 1 176 ? 40.188 29.461 -43.215 1.00 51.53 176 GLU A CA 1
ATOM 1308 C C . GLU A 1 176 ? 38.734 29.161 -43.588 1.00 51.53 176 GLU A C 1
ATOM 1310 O O . GLU A 1 176 ? 38.430 28.144 -44.205 1.00 51.53 176 GLU A O 1
ATOM 1315 N N . GLY A 1 177 ? 37.823 30.054 -43.185 1.00 51.28 177 GLY A N 1
ATOM 1316 C CA . GLY A 1 177 ? 36.445 30.050 -43.682 1.00 51.28 177 GLY A CA 1
ATOM 1317 C C . GLY A 1 177 ? 35.345 30.341 -42.660 1.00 51.28 177 GLY A C 1
ATOM 1318 O O . GLY A 1 177 ? 34.323 29.657 -42.660 1.00 51.28 177 GLY A O 1
ATOM 1319 N N . GLU A 1 178 ? 35.483 31.372 -41.817 1.00 54.59 178 GLU A N 1
ATOM 1320 C CA . GLU A 1 178 ? 34.356 31.898 -41.017 1.00 54.59 178 GLU A CA 1
ATOM 1321 C C . GLU A 1 178 ? 33.124 32.257 -41.878 1.00 54.59 178 GLU A C 1
ATOM 1323 O O . GLU A 1 178 ? 32.002 32.209 -41.382 1.00 54.59 178 GLU A O 1
ATOM 1328 N N . GLY A 1 179 ? 33.299 32.537 -43.175 1.00 53.06 179 GLY A N 1
ATOM 1329 C CA . GLY A 1 179 ? 32.212 32.920 -44.082 1.00 53.06 179 GLY A CA 1
ATOM 1330 C C . GLY A 1 179 ? 31.199 31.813 -44.403 1.00 53.06 179 GLY A C 1
ATOM 1331 O O . GLY A 1 179 ? 30.006 32.090 -44.493 1.00 53.06 179 GLY A O 1
ATOM 1332 N N . GLU A 1 180 ? 31.626 30.553 -44.528 1.00 52.47 180 GLU A N 1
ATOM 1333 C CA . GLU A 1 180 ? 30.728 29.462 -44.952 1.00 52.47 180 GLU A CA 1
ATOM 1334 C C . GLU A 1 180 ? 29.964 28.842 -43.769 1.00 52.47 180 GLU A C 1
ATOM 1336 O O . GLU A 1 180 ? 28.805 28.435 -43.890 1.00 52.47 180 GLU A O 1
ATOM 1341 N N . ARG A 1 181 ? 30.557 28.883 -42.566 1.00 55.31 181 ARG A N 1
ATOM 1342 C CA . ARG A 1 181 ? 29.876 28.502 -41.316 1.00 55.31 181 ARG A CA 1
ATOM 1343 C C . ARG A 1 181 ? 28.743 29.457 -40.939 1.00 55.31 181 ARG A C 1
ATOM 1345 O O . ARG A 1 181 ? 27.785 29.016 -40.304 1.00 55.31 181 ARG A O 1
ATOM 1352 N N . ILE A 1 182 ? 28.820 30.729 -41.336 1.00 57.00 182 ILE A N 1
ATOM 1353 C CA . ILE A 1 182 ? 27.737 31.699 -41.122 1.00 57.00 182 ILE A CA 1
ATOM 1354 C C . ILE A 1 182 ? 26.518 31.331 -41.980 1.00 57.00 182 ILE A C 1
ATOM 1356 O O . ILE A 1 182 ? 25.411 31.298 -41.456 1.00 57.00 182 ILE A O 1
ATOM 1360 N N . ALA A 1 183 ? 26.709 30.922 -43.239 1.00 55.91 183 ALA A N 1
ATOM 1361 C CA . ALA A 1 183 ? 25.602 30.591 -44.141 1.00 55.91 183 ALA A CA 1
ATOM 1362 C C . ALA A 1 183 ? 24.772 29.377 -43.675 1.00 55.91 183 ALA A C 1
ATOM 1364 O O . ALA A 1 183 ? 23.542 29.431 -43.679 1.00 55.91 183 ALA A O 1
ATOM 1365 N N . ILE A 1 184 ? 25.419 28.301 -43.208 1.00 58.53 184 ILE A N 1
ATOM 1366 C CA . ILE A 1 184 ? 24.703 27.118 -42.690 1.00 58.53 184 ILE A CA 1
ATOM 1367 C C . ILE A 1 184 ? 24.035 27.430 -41.345 1.00 58.53 184 ILE A C 1
ATOM 1369 O O . ILE A 1 184 ? 22.906 26.999 -41.096 1.00 58.53 184 ILE A O 1
ATOM 1373 N N . ARG A 1 185 ? 24.694 28.216 -40.480 1.00 64.75 185 ARG A N 1
ATOM 1374 C CA . ARG A 1 185 ? 24.104 28.652 -39.208 1.00 64.75 185 ARG A CA 1
ATOM 1375 C C . ARG A 1 185 ? 22.865 29.510 -39.443 1.00 64.75 185 ARG A C 1
ATOM 1377 O O . ARG A 1 185 ? 21.857 29.284 -38.782 1.00 64.75 185 ARG A O 1
ATOM 1384 N N . ASP A 1 186 ? 22.923 30.438 -40.390 1.00 64.31 186 ASP A N 1
ATOM 1385 C CA . ASP A 1 186 ? 21.818 31.340 -40.707 1.00 64.31 186 ASP A CA 1
ATOM 1386 C C . ASP A 1 186 ? 20.656 30.590 -41.381 1.00 64.31 186 ASP A C 1
ATOM 1388 O O . ASP A 1 186 ? 19.495 30.854 -41.061 1.00 64.31 186 ASP A O 1
ATOM 1392 N N . TYR A 1 187 ? 20.941 29.577 -42.210 1.00 61.91 187 TYR A N 1
ATOM 1393 C CA . TYR A 1 187 ? 19.917 28.693 -42.780 1.00 61.91 187 TYR A CA 1
ATOM 1394 C C . TYR A 1 187 ? 19.210 27.848 -41.703 1.00 61.91 187 TYR A C 1
ATOM 1396 O O . TYR A 1 187 ? 17.979 27.804 -41.646 1.00 61.91 187 TYR A O 1
ATOM 1404 N N . LEU A 1 188 ? 19.965 27.244 -40.777 1.00 64.44 188 LEU A N 1
ATOM 1405 C CA . LEU A 1 188 ? 19.400 26.490 -39.649 1.00 64.44 188 LEU A CA 1
ATOM 1406 C C . LEU A 1 188 ? 18.613 27.393 -38.687 1.00 64.44 188 LEU A C 1
ATOM 1408 O O . LEU A 1 188 ? 17.566 26.990 -38.169 1.00 64.44 188 LEU A O 1
ATOM 1412 N N . PHE A 1 189 ? 19.069 28.630 -38.477 1.00 70.50 189 PHE A N 1
ATOM 1413 C CA . PHE A 1 189 ? 18.357 29.603 -37.654 1.00 70.50 189 PHE A CA 1
ATOM 1414 C C . PHE A 1 189 ? 17.031 30.017 -38.306 1.00 70.50 189 PHE A C 1
ATOM 1416 O O . PHE A 1 189 ? 16.008 30.047 -37.617 1.00 70.50 189 PHE A O 1
ATOM 1423 N N . ALA A 1 190 ? 17.019 30.242 -39.626 1.00 67.50 190 ALA A N 1
ATOM 1424 C CA . ALA A 1 190 ? 15.816 30.556 -40.395 1.00 67.50 190 ALA A CA 1
ATOM 1425 C C . ALA A 1 190 ? 14.789 29.410 -40.368 1.00 67.50 190 ALA A C 1
ATOM 1427 O O . ALA A 1 190 ? 13.617 29.654 -40.073 1.00 67.50 190 ALA A O 1
ATOM 1428 N N . CYS A 1 191 ? 15.217 28.157 -40.560 1.00 59.44 191 CYS A N 1
ATOM 1429 C CA . CYS A 1 191 ? 14.330 26.994 -40.436 1.00 59.44 191 CYS A CA 1
ATOM 1430 C C . CYS A 1 191 ? 13.747 26.851 -39.021 1.00 59.44 191 CYS A C 1
ATOM 1432 O O . CYS A 1 191 ? 12.554 26.580 -38.869 1.00 59.44 191 CYS A O 1
ATOM 1434 N N . SER A 1 192 ? 14.548 27.086 -37.973 1.00 69.69 192 SER A N 1
ATOM 1435 C CA . SER A 1 192 ? 14.054 27.034 -36.588 1.00 69.69 192 SER A CA 1
ATOM 1436 C C . SER A 1 192 ? 13.064 28.164 -36.276 1.00 69.69 192 SER A C 1
ATOM 1438 O O . SER A 1 192 ? 12.090 27.958 -35.549 1.00 69.69 192 SER A O 1
ATOM 1440 N N . ALA A 1 193 ? 13.278 29.349 -36.856 1.00 72.12 193 ALA A N 1
ATOM 1441 C CA . ALA A 1 193 ? 12.409 30.502 -36.679 1.00 72.12 193 ALA A CA 1
ATOM 1442 C C . ALA A 1 193 ? 11.050 30.280 -37.355 1.00 72.12 193 ALA A C 1
ATOM 1444 O O . ALA A 1 193 ? 10.022 30.592 -36.754 1.00 72.12 193 ALA A O 1
ATOM 1445 N N . GLU A 1 194 ? 11.028 29.693 -38.554 1.00 70.25 194 GLU A N 1
ATOM 1446 C CA . GLU A 1 194 ? 9.793 29.352 -39.268 1.00 70.25 194 GLU A CA 1
ATOM 1447 C C . GLU A 1 194 ? 8.999 28.264 -38.517 1.00 70.25 194 GLU A C 1
ATOM 1449 O O . GLU A 1 194 ? 7.795 28.418 -38.294 1.00 70.25 194 GLU A O 1
ATOM 1454 N N . ALA A 1 195 ? 9.677 27.224 -38.012 1.00 68.69 195 ALA A N 1
ATOM 1455 C CA . ALA A 1 195 ? 9.063 26.163 -37.205 1.00 68.69 195 ALA A CA 1
ATOM 1456 C C . ALA A 1 195 ? 8.484 26.688 -35.876 1.00 68.69 195 ALA A C 1
ATOM 1458 O O . ALA A 1 195 ? 7.370 26.326 -35.481 1.00 68.69 195 ALA A O 1
ATOM 1459 N N . ASN A 1 196 ? 9.187 27.606 -35.200 1.00 69.25 196 ASN A N 1
ATOM 1460 C CA . ASN A 1 196 ? 8.664 28.280 -34.007 1.00 69.25 196 ASN A CA 1
ATOM 1461 C C . ASN A 1 196 ? 7.477 29.193 -34.338 1.00 69.25 196 ASN A C 1
ATOM 1463 O O . ASN A 1 196 ? 6.509 29.246 -33.579 1.00 69.25 196 ASN A O 1
ATOM 1467 N N . ARG A 1 197 ? 7.510 29.891 -35.479 1.00 71.69 197 ARG A N 1
ATOM 1468 C CA . ARG A 1 197 ? 6.416 30.764 -35.922 1.00 71.69 197 ARG A CA 1
ATOM 1469 C C . ARG A 1 197 ? 5.153 29.955 -36.239 1.00 71.69 197 ARG A C 1
ATOM 1471 O O . ARG A 1 197 ? 4.057 30.390 -35.892 1.00 71.69 197 ARG A O 1
ATOM 1478 N N . GLN A 1 198 ? 5.293 28.768 -36.832 1.00 66.56 198 GLN A N 1
ATOM 1479 C CA . GLN A 1 198 ? 4.182 27.831 -37.028 1.00 66.56 198 GLN A CA 1
ATOM 1480 C C . GLN A 1 198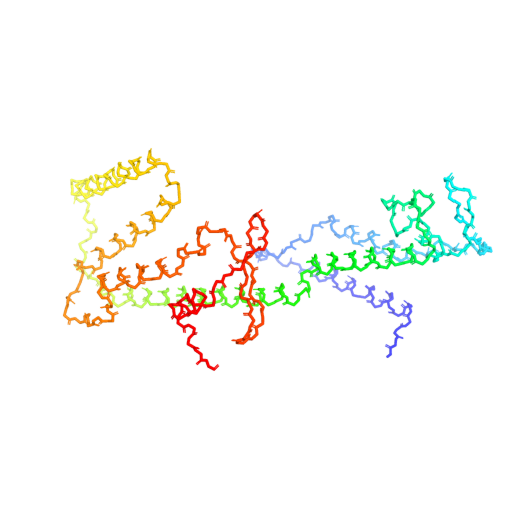 ? 3.675 27.264 -35.695 1.00 66.56 198 GLN A C 1
ATOM 1482 O O . GLN A 1 198 ? 2.474 27.300 -35.438 1.00 66.56 198 GLN A O 1
ATOM 1487 N N . SER A 1 199 ? 4.573 26.854 -34.797 1.00 62.03 199 SER A N 1
ATOM 1488 C CA . SER A 1 199 ? 4.214 26.349 -33.462 1.00 62.03 199 SER A CA 1
ATOM 1489 C C . SER A 1 199 ? 3.439 27.379 -32.627 1.00 62.03 199 SER A C 1
ATOM 1491 O O . SER A 1 199 ? 2.486 27.027 -31.935 1.00 62.03 199 SER A O 1
ATOM 1493 N N . LEU A 1 200 ? 3.788 28.666 -32.731 1.00 58.78 200 LEU A N 1
ATOM 1494 C CA . LEU A 1 200 ? 3.074 29.761 -32.065 1.00 58.78 200 LEU A CA 1
ATOM 1495 C C . LEU A 1 200 ? 1.671 29.998 -32.645 1.00 58.78 200 LEU A C 1
ATOM 1497 O O . LEU A 1 200 ? 0.753 30.280 -31.877 1.00 58.78 200 LEU A O 1
ATOM 1501 N N . LYS A 1 201 ? 1.476 29.820 -33.961 1.00 62.00 201 LYS A N 1
ATOM 1502 C CA . LYS A 1 201 ? 0.140 29.863 -34.589 1.00 62.00 201 LYS A CA 1
ATOM 1503 C C . LYS A 1 201 ? -0.753 28.705 -34.125 1.00 62.00 201 LYS A C 1
ATOM 1505 O O . LYS A 1 201 ? -1.955 28.893 -33.964 1.00 62.00 201 LYS A O 1
ATOM 1510 N N . PHE A 1 202 ? -0.177 27.529 -33.866 1.00 52.16 202 PHE A N 1
ATOM 1511 C CA . PHE A 1 202 ? -0.909 26.392 -33.292 1.00 52.16 202 PHE A CA 1
ATOM 1512 C C . PHE A 1 202 ? -1.190 26.568 -31.793 1.00 52.16 202 PHE A C 1
ATOM 1514 O O . PHE A 1 202 ? -2.267 26.210 -31.318 1.00 52.16 202 PHE A O 1
ATOM 1521 N N . ALA A 1 203 ? -0.269 27.179 -31.043 1.00 52.50 203 ALA A N 1
ATOM 1522 C CA . ALA A 1 203 ? -0.463 27.481 -29.626 1.00 52.50 203 ALA A CA 1
ATOM 1523 C C . ALA A 1 203 ? -1.547 28.552 -29.389 1.00 52.50 203 ALA A C 1
ATOM 1525 O O . ALA A 1 203 ? -2.310 28.439 -28.428 1.00 52.50 203 ALA A O 1
ATOM 1526 N N . SER A 1 204 ? -1.672 29.551 -30.275 1.00 51.97 204 SER A N 1
ATOM 1527 C CA . SER A 1 204 ? -2.750 30.550 -30.206 1.00 51.97 204 SER A CA 1
ATOM 1528 C C . SER A 1 204 ? -4.128 29.993 -30.587 1.00 51.97 204 SER A C 1
ATOM 1530 O O . SER A 1 204 ? -5.134 30.621 -30.270 1.00 51.97 204 SER A O 1
ATOM 1532 N N . ALA A 1 205 ? -4.193 28.803 -31.198 1.00 54.56 205 ALA A N 1
ATOM 1533 C CA . ALA A 1 205 ? -5.432 28.080 -31.499 1.00 54.56 205 ALA A CA 1
ATOM 1534 C C . ALA A 1 205 ? -5.926 27.172 -30.345 1.00 54.56 205 ALA A C 1
ATOM 1536 O O . ALA A 1 205 ? -6.883 26.423 -30.514 1.00 54.56 205 ALA A O 1
ATOM 1537 N N . GLY A 1 206 ? -5.307 27.240 -29.158 1.00 44.66 206 GLY A N 1
ATOM 1538 C CA . GLY A 1 206 ? -5.883 26.692 -27.922 1.00 44.66 206 GLY A CA 1
ATOM 1539 C C . GLY A 1 206 ? -5.708 25.188 -27.681 1.00 44.66 206 GLY A C 1
ATOM 1540 O O . GLY A 1 206 ? -6.328 24.665 -26.762 1.00 44.66 206 GLY A O 1
ATOM 1541 N N . ASN A 1 207 ? -4.844 24.487 -28.424 1.00 51.91 207 ASN A N 1
ATOM 1542 C CA . ASN A 1 207 ? -4.626 23.044 -28.247 1.00 51.91 207 ASN A CA 1
ATOM 1543 C C . ASN A 1 207 ? -3.212 22.725 -27.723 1.00 51.91 207 ASN A C 1
ATOM 1545 O O . ASN A 1 207 ? -2.277 22.480 -28.483 1.00 51.91 207 ASN A O 1
ATOM 1549 N N . ARG A 1 208 ? -3.043 22.716 -26.391 1.00 50.81 208 ARG A N 1
ATOM 1550 C CA . ARG A 1 208 ? -1.741 22.471 -25.728 1.00 50.81 208 ARG A CA 1
ATOM 1551 C C . ARG A 1 208 ? -1.204 21.040 -25.876 1.00 50.81 208 ARG A C 1
ATOM 1553 O O . ARG A 1 208 ? -0.004 20.851 -25.703 1.00 50.81 208 ARG A O 1
ATOM 1560 N N . LEU A 1 209 ? -2.044 20.054 -26.200 1.00 48.12 209 LEU A N 1
ATOM 1561 C CA . LEU A 1 209 ? -1.604 18.663 -26.392 1.00 48.12 209 LEU A CA 1
ATOM 1562 C C . LEU A 1 209 ? -0.873 18.446 -27.731 1.00 48.12 209 LEU A C 1
ATOM 1564 O O . LEU A 1 209 ? 0.134 17.750 -27.753 1.00 48.12 209 LEU A O 1
ATOM 1568 N N . ILE A 1 210 ? -1.264 19.147 -28.801 1.00 51.62 210 ILE A N 1
ATOM 1569 C CA . ILE A 1 210 ? -0.661 18.994 -30.143 1.00 51.62 210 ILE A CA 1
ATOM 1570 C C . ILE A 1 210 ? 0.762 19.588 -30.207 1.00 51.62 210 ILE A C 1
ATOM 1572 O O . ILE A 1 210 ? 1.630 19.106 -30.931 1.00 51.62 210 ILE A O 1
ATOM 1576 N N . ALA A 1 211 ? 1.050 20.613 -29.400 1.00 45.78 211 ALA A N 1
ATOM 1577 C CA . ALA A 1 211 ? 2.360 21.269 -29.387 1.00 45.78 211 ALA A CA 1
ATOM 1578 C C . ALA A 1 211 ? 3.495 20.376 -28.843 1.00 45.78 211 ALA A C 1
ATOM 1580 O O . ALA A 1 211 ? 4.665 20.611 -29.157 1.00 45.78 211 ALA A O 1
ATOM 1581 N N . ARG A 1 212 ? 3.172 19.362 -28.025 1.00 50.34 212 ARG A N 1
ATOM 1582 C CA . ARG A 1 212 ? 4.164 18.423 -27.481 1.00 50.34 212 ARG A CA 1
ATOM 1583 C C . ARG A 1 212 ? 4.522 17.333 -28.497 1.00 50.34 212 ARG A C 1
ATOM 1585 O O . ARG A 1 212 ? 5.694 16.980 -28.588 1.00 50.34 212 ARG A O 1
ATOM 1592 N N . ASP A 1 213 ? 3.561 16.914 -29.317 1.00 52.16 213 ASP A N 1
ATOM 1593 C CA . ASP A 1 213 ? 3.770 15.932 -30.389 1.00 52.16 213 ASP A CA 1
ATOM 1594 C C . ASP A 1 213 ? 4.504 16.541 -31.592 1.00 52.16 213 ASP A C 1
ATOM 1596 O O . ASP A 1 213 ? 5.442 15.938 -32.113 1.00 52.16 213 ASP A O 1
ATOM 1600 N N . CYS A 1 214 ? 4.227 17.807 -31.923 1.00 45.56 214 CYS A N 1
ATOM 1601 C CA . CYS A 1 214 ? 4.893 18.520 -33.021 1.00 45.56 214 CYS A CA 1
ATOM 1602 C C . CYS A 1 214 ? 6.422 18.653 -32.826 1.00 45.56 214 CYS A C 1
ATOM 1604 O O . CYS A 1 214 ? 7.192 18.578 -33.782 1.00 45.56 214 CYS A O 1
ATOM 1606 N N . LYS A 1 215 ? 6.911 18.771 -31.580 1.00 51.72 215 LYS A N 1
ATOM 1607 C CA . LYS A 1 215 ? 8.362 18.781 -31.290 1.00 51.72 215 LYS A CA 1
ATOM 1608 C C . LYS A 1 215 ? 9.030 17.430 -31.550 1.00 51.72 215 LYS A C 1
ATOM 1610 O O . LYS A 1 215 ? 10.196 17.395 -31.944 1.00 51.72 215 LYS A O 1
ATOM 1615 N N . THR A 1 216 ? 8.309 16.340 -31.314 1.00 55.12 216 THR A N 1
ATOM 1616 C CA . THR A 1 216 ? 8.797 14.971 -31.515 1.00 55.12 216 THR A CA 1
ATOM 1617 C C . THR A 1 216 ? 8.791 14.625 -33.004 1.00 55.12 216 THR A C 1
ATOM 1619 O O . THR A 1 216 ? 9.784 14.116 -33.522 1.00 55.12 216 THR A O 1
ATOM 1622 N N . GLU A 1 217 ? 7.739 15.026 -33.719 1.00 50.28 217 GLU A N 1
ATOM 1623 C CA . GLU A 1 217 ? 7.629 14.888 -35.175 1.00 50.28 217 GLU A CA 1
ATOM 1624 C C . GLU A 1 217 ? 8.649 15.754 -35.924 1.00 50.28 217 GLU A C 1
ATOM 1626 O O . GLU A 1 217 ? 9.280 15.279 -36.863 1.00 50.28 217 GLU A O 1
ATOM 1631 N N . CYS A 1 218 ? 8.916 16.985 -35.478 1.00 48.72 218 CYS A N 1
ATOM 1632 C CA . CYS A 1 218 ? 9.917 17.849 -36.112 1.00 48.72 218 CYS A CA 1
ATOM 1633 C C . CYS A 1 218 ? 11.350 17.295 -35.965 1.00 48.72 218 CYS A C 1
ATOM 1635 O O . CYS A 1 218 ? 12.189 17.499 -36.844 1.00 48.72 218 CYS A O 1
ATOM 1637 N N . LYS A 1 219 ? 11.625 16.555 -34.879 1.00 57.66 219 LYS A N 1
ATOM 1638 C CA . LYS A 1 219 ? 12.897 15.846 -34.662 1.00 57.66 219 LYS A CA 1
ATOM 1639 C C . LYS A 1 219 ? 12.993 14.578 -35.520 1.00 57.66 219 LYS A C 1
ATOM 1641 O O . LYS A 1 219 ? 14.071 14.256 -36.013 1.00 57.66 219 LYS A O 1
ATOM 1646 N N . ALA A 1 220 ? 11.873 13.889 -35.744 1.00 54.56 220 ALA A N 1
ATOM 1647 C CA . ALA A 1 220 ? 11.796 12.763 -36.672 1.00 54.56 220 ALA A CA 1
ATOM 1648 C C . ALA A 1 220 ? 11.967 13.216 -38.134 1.00 54.56 220 ALA A C 1
ATOM 1650 O O . ALA A 1 220 ? 12.713 12.586 -38.877 1.00 54.56 220 ALA A O 1
ATOM 1651 N N . TYR A 1 221 ? 11.372 14.348 -38.524 1.00 49.88 221 TYR A N 1
ATOM 1652 C CA . TYR A 1 221 ? 11.502 14.914 -39.870 1.00 49.88 221 TYR A CA 1
ATOM 1653 C C . TYR A 1 221 ? 12.912 15.426 -40.175 1.00 49.88 221 TYR A C 1
ATOM 1655 O O . TYR A 1 221 ? 13.410 15.180 -41.270 1.00 49.88 221 TYR A O 1
ATOM 1663 N N . SER A 1 222 ? 13.592 16.084 -39.229 1.00 58.62 222 SER A N 1
ATOM 1664 C CA . SER A 1 222 ? 14.983 16.513 -39.442 1.00 58.62 222 SER A CA 1
ATOM 1665 C C . SER A 1 222 ? 15.953 15.332 -39.517 1.00 58.62 222 SER A C 1
ATOM 1667 O O . SER A 1 222 ? 16.902 15.364 -40.297 1.00 58.62 222 SER A O 1
ATOM 1669 N N . THR A 1 223 ? 15.679 14.261 -38.767 1.00 57.22 223 THR A N 1
ATOM 1670 C CA . THR A 1 223 ? 16.453 13.014 -38.830 1.00 57.22 223 THR A CA 1
ATOM 1671 C C . THR A 1 223 ? 16.190 12.265 -40.141 1.00 57.22 223 THR A C 1
ATOM 1673 O O . THR A 1 223 ? 17.133 11.802 -40.773 1.00 57.22 223 THR A O 1
ATOM 1676 N N . ALA A 1 224 ? 14.938 12.207 -40.607 1.00 50.00 224 ALA A N 1
ATOM 1677 C CA . ALA A 1 224 ? 14.575 11.587 -41.881 1.00 50.00 224 ALA A CA 1
ATOM 1678 C C . ALA A 1 224 ? 15.118 12.367 -43.090 1.00 50.00 224 ALA A C 1
ATOM 1680 O O . ALA A 1 224 ? 15.622 11.754 -44.025 1.00 50.00 224 ALA A O 1
ATOM 1681 N N . ALA A 1 225 ? 15.095 13.703 -43.061 1.00 50.53 225 ALA A N 1
ATOM 1682 C CA . ALA A 1 225 ? 15.694 14.537 -44.106 1.00 50.53 225 ALA A CA 1
ATOM 1683 C C . ALA A 1 225 ? 17.219 14.342 -44.187 1.00 50.53 225 ALA A C 1
ATOM 1685 O O . ALA A 1 225 ? 17.755 14.158 -45.276 1.00 50.53 225 ALA A O 1
ATOM 1686 N N . ALA A 1 226 ? 17.901 14.258 -43.038 1.00 56.19 226 ALA A N 1
ATOM 1687 C CA . ALA A 1 226 ? 19.333 13.958 -42.976 1.00 56.19 226 ALA A CA 1
ATOM 1688 C C . ALA A 1 226 ? 19.684 12.519 -43.416 1.00 56.19 226 ALA A C 1
ATOM 1690 O O . ALA A 1 226 ? 20.822 12.255 -43.805 1.00 56.19 226 ALA A O 1
ATOM 1691 N N . MET A 1 227 ? 18.724 11.589 -43.354 1.00 52.28 227 MET A N 1
ATOM 1692 C CA . MET A 1 227 ? 18.869 10.213 -43.845 1.00 52.28 227 MET A CA 1
ATOM 1693 C C . MET A 1 227 ? 18.586 10.086 -45.349 1.00 52.28 227 MET A C 1
ATOM 1695 O O . MET A 1 227 ? 19.258 9.308 -46.019 1.00 52.28 227 MET A O 1
ATOM 1699 N N . ILE A 1 228 ? 17.640 10.860 -45.893 1.00 52.78 228 ILE A N 1
ATOM 1700 C CA . ILE A 1 228 ? 17.276 10.852 -47.322 1.00 52.78 228 ILE A CA 1
ATOM 1701 C C . ILE A 1 228 ? 18.396 11.432 -48.199 1.00 52.78 228 ILE A C 1
ATOM 1703 O O . ILE A 1 228 ? 18.584 10.985 -49.326 1.00 52.78 228 ILE A O 1
ATOM 1707 N N . GLU A 1 229 ? 19.184 12.377 -47.686 1.00 50.47 229 GLU A N 1
ATOM 1708 C CA . GLU A 1 229 ? 20.295 12.979 -48.437 1.00 50.47 229 GLU A CA 1
ATOM 1709 C C . GLU A 1 229 ? 21.542 12.084 -48.547 1.00 50.47 229 GLU A C 1
ATOM 1711 O O . GLU A 1 229 ? 22.468 12.440 -49.277 1.00 50.47 229 GLU A O 1
ATOM 1716 N N . ARG A 1 230 ? 21.607 10.944 -47.836 1.00 53.75 230 ARG A N 1
ATOM 1717 C CA . ARG A 1 230 ? 22.868 10.204 -47.670 1.00 53.75 230 ARG A CA 1
ATOM 1718 C C . ARG A 1 230 ? 23.060 8.905 -48.443 1.00 53.75 230 ARG A C 1
ATOM 1720 O O . ARG A 1 230 ? 24.225 8.593 -48.613 1.00 53.75 230 ARG A O 1
ATOM 1727 N N . GLU A 1 231 ? 22.051 8.184 -48.945 1.00 52.44 231 GLU A N 1
ATOM 1728 C CA . GLU A 1 231 ? 22.303 7.035 -49.847 1.00 52.44 231 GLU A CA 1
ATOM 1729 C C . GLU A 1 231 ? 21.030 6.393 -50.447 1.00 52.44 231 GLU A C 1
ATOM 1731 O O . GLU A 1 231 ? 20.053 6.113 -49.758 1.00 52.44 231 GLU A O 1
ATOM 1736 N N . ASP A 1 232 ? 21.102 6.154 -51.759 1.00 49.53 232 ASP A N 1
ATOM 1737 C CA . ASP A 1 232 ? 20.435 5.157 -52.614 1.00 49.53 232 ASP A CA 1
ATOM 1738 C C . ASP A 1 232 ? 18.983 4.695 -52.304 1.00 49.53 232 ASP A C 1
ATOM 1740 O O . ASP A 1 232 ? 18.713 3.713 -51.605 1.00 49.53 232 ASP A O 1
ATOM 1744 N N . HIS A 1 233 ? 18.020 5.334 -52.979 1.00 48.75 233 HIS A N 1
ATOM 1745 C CA . HIS A 1 233 ? 16.574 5.056 -52.935 1.00 48.75 233 HIS A CA 1
ATOM 1746 C C . HIS A 1 233 ? 16.136 3.654 -53.424 1.00 48.75 233 HIS A C 1
ATOM 1748 O O . HIS A 1 233 ? 14.945 3.336 -53.384 1.00 48.75 233 HIS A O 1
ATOM 1754 N N . ALA A 1 234 ? 17.047 2.807 -53.909 1.00 44.81 234 ALA A N 1
ATOM 1755 C CA . ALA A 1 234 ? 16.701 1.572 -54.616 1.00 44.81 234 ALA A CA 1
ATOM 1756 C C . ALA A 1 234 ? 16.473 0.339 -53.715 1.00 44.81 234 ALA A C 1
ATOM 1758 O O . ALA A 1 234 ? 15.875 -0.639 -54.166 1.00 44.81 234 ALA A O 1
ATOM 1759 N N . SER A 1 235 ? 16.913 0.353 -52.451 1.00 46.22 235 SER A N 1
ATOM 1760 C CA . SER A 1 235 ? 16.860 -0.839 -51.579 1.00 46.22 235 SER A CA 1
ATOM 1761 C C . SER A 1 235 ? 15.694 -0.859 -50.580 1.00 46.22 235 SER A C 1
ATOM 1763 O O . SER A 1 235 ? 15.410 -1.900 -49.982 1.00 46.22 235 SER A O 1
ATOM 1765 N N . TYR A 1 236 ? 14.948 0.243 -50.439 1.00 41.03 236 TYR A N 1
ATOM 1766 C CA . TYR A 1 236 ? 13.827 0.331 -49.501 1.00 41.03 236 TYR A CA 1
ATOM 1767 C C . TYR A 1 236 ? 12.518 -0.171 -50.133 1.00 41.03 236 TYR A C 1
ATOM 1769 O O . TYR A 1 236 ? 11.662 0.590 -50.581 1.00 41.03 236 TYR A O 1
ATOM 1777 N N . ARG A 1 237 ? 12.360 -1.497 -50.193 1.00 38.81 237 ARG A N 1
ATOM 1778 C CA . ARG A 1 237 ? 11.104 -2.152 -50.591 1.00 38.81 237 ARG A CA 1
ATOM 1779 C C . ARG A 1 237 ? 10.130 -2.110 -49.403 1.00 38.81 237 ARG A C 1
ATOM 1781 O O . ARG A 1 237 ? 10.465 -2.657 -48.353 1.00 38.81 237 ARG A O 1
ATOM 1788 N N . PRO A 1 238 ? 8.951 -1.473 -49.497 1.00 50.78 238 PRO A N 1
ATOM 1789 C CA . PRO A 1 238 ? 8.292 -1.019 -48.289 1.00 50.78 238 PRO A CA 1
ATOM 1790 C C . PRO A 1 238 ? 7.253 -2.031 -47.778 1.00 50.78 238 PRO A C 1
ATOM 1792 O O . PRO A 1 238 ? 6.364 -2.454 -48.510 1.00 50.78 238 PRO A O 1
ATOM 1795 N N . LEU A 1 239 ? 7.282 -2.300 -46.470 1.00 44.31 239 LEU A N 1
ATOM 1796 C CA . LEU A 1 239 ? 6.079 -2.577 -45.667 1.00 44.31 239 LEU A CA 1
ATOM 1797 C C . LEU A 1 239 ? 5.304 -1.266 -45.392 1.00 44.31 239 LEU A C 1
ATOM 1799 O O . LEU A 1 239 ? 4.668 -1.115 -44.355 1.00 44.31 239 LEU A O 1
ATOM 1803 N N . ALA A 1 240 ? 5.384 -0.280 -46.293 1.00 44.50 240 ALA A N 1
ATOM 1804 C CA . ALA A 1 240 ? 4.621 0.952 -46.177 1.00 44.50 240 ALA A CA 1
ATOM 1805 C C . ALA A 1 240 ? 3.198 0.642 -46.616 1.00 44.50 240 ALA A C 1
ATOM 1807 O O . ALA A 1 240 ? 2.846 0.700 -47.795 1.00 44.50 240 ALA A O 1
ATOM 1808 N N . THR A 1 241 ? 2.362 0.340 -45.635 1.00 53.50 241 THR A N 1
ATOM 1809 C CA . THR A 1 241 ? 0.984 0.806 -45.649 1.00 53.50 241 THR A CA 1
ATOM 1810 C C . THR A 1 241 ? 1.030 2.262 -46.117 1.00 53.50 241 THR A C 1
ATOM 1812 O O . THR A 1 241 ? 1.678 3.097 -45.483 1.00 53.50 241 THR A O 1
ATOM 1815 N N . THR A 1 242 ? 0.475 2.558 -47.294 1.00 70.44 242 THR A N 1
ATOM 1816 C CA . THR A 1 242 ? 0.518 3.922 -47.827 1.00 70.44 242 THR A CA 1
ATOM 1817 C C . THR A 1 242 ? -0.122 4.864 -46.804 1.00 70.44 242 THR A C 1
ATOM 1819 O O . THR A 1 242 ? -1.073 4.461 -46.129 1.00 70.44 242 THR A O 1
ATOM 1822 N N . PRO A 1 243 ? 0.344 6.119 -46.675 1.00 71.19 243 PRO A N 1
ATOM 1823 C CA . PRO A 1 243 ? -0.278 7.090 -45.774 1.00 71.19 243 PRO A CA 1
ATOM 1824 C C . PRO A 1 243 ? -1.800 7.183 -45.959 1.00 71.19 243 PRO A C 1
ATOM 1826 O O . PRO A 1 243 ? -2.526 7.337 -44.987 1.00 71.19 243 PRO A O 1
ATOM 1829 N N . ALA A 1 244 ? -2.286 6.989 -47.191 1.00 73.25 244 ALA A N 1
ATOM 1830 C CA . ALA A 1 244 ? -3.709 6.903 -47.512 1.00 73.25 244 ALA A CA 1
ATOM 1831 C C . ALA A 1 244 ? -4.426 5.734 -46.812 1.00 73.25 244 ALA A C 1
ATOM 1833 O O . ALA A 1 244 ? -5.496 5.931 -46.247 1.00 73.25 244 ALA A O 1
ATOM 1834 N N . ARG A 1 245 ? -3.827 4.539 -46.793 1.00 73.00 245 ARG A N 1
ATOM 1835 C CA . ARG A 1 245 ? -4.413 3.363 -46.139 1.00 73.00 245 ARG A CA 1
ATOM 1836 C C . ARG A 1 245 ? -4.406 3.488 -44.613 1.00 73.00 245 ARG A C 1
ATOM 1838 O O . ARG A 1 245 ? -5.376 3.103 -43.975 1.00 73.00 245 ARG A O 1
ATOM 1845 N N . LEU A 1 246 ? -3.354 4.063 -44.027 1.00 74.31 246 LEU A N 1
ATOM 1846 C CA . LEU A 1 246 ? -3.345 4.367 -42.589 1.00 74.31 246 LEU A CA 1
ATOM 1847 C C . LEU A 1 246 ? -4.408 5.409 -42.227 1.00 74.31 246 LEU A C 1
ATOM 1849 O O . LEU A 1 246 ? -5.010 5.318 -41.161 1.00 74.31 246 LEU A O 1
ATOM 1853 N N . LEU A 1 247 ? -4.646 6.394 -43.096 1.00 76.81 247 LEU A N 1
ATOM 1854 C CA . LEU A 1 247 ? -5.695 7.389 -42.886 1.00 76.81 247 LEU A CA 1
ATOM 1855 C C . LEU A 1 247 ? -7.087 6.738 -42.905 1.00 76.81 247 LEU A C 1
ATOM 1857 O O . LEU A 1 247 ? -7.885 6.999 -42.011 1.00 76.81 247 LEU A O 1
ATOM 1861 N N . GLU A 1 248 ? -7.333 5.840 -43.862 1.00 78.81 248 GLU A N 1
ATOM 1862 C CA . GLU A 1 248 ? -8.583 5.077 -43.987 1.00 78.81 248 GLU A CA 1
ATOM 1863 C C . GLU A 1 248 ? -8.820 4.148 -42.781 1.00 78.81 248 GLU A C 1
ATOM 1865 O O . GLU A 1 248 ? -9.908 4.141 -42.205 1.00 78.81 248 GLU A O 1
ATOM 1870 N N . GLU A 1 249 ? -7.789 3.426 -42.326 1.00 78.06 249 GLU A N 1
ATOM 1871 C CA . GLU A 1 249 ? -7.860 2.574 -41.128 1.00 78.06 249 GLU A CA 1
ATOM 1872 C C . GLU A 1 249 ? -8.131 3.401 -39.851 1.00 78.06 249 GLU A C 1
ATOM 1874 O O . GLU A 1 249 ? -8.937 3.001 -39.007 1.00 78.06 249 GLU A O 1
ATOM 1879 N N . ASN A 1 250 ? -7.524 4.587 -39.720 1.00 75.31 250 ASN A N 1
ATOM 1880 C CA . ASN A 1 250 ? -7.775 5.490 -38.592 1.00 75.31 250 ASN A CA 1
ATOM 1881 C C . ASN A 1 250 ? -9.181 6.102 -38.619 1.00 75.31 250 ASN A C 1
ATOM 1883 O O . ASN A 1 250 ? -9.806 6.246 -37.568 1.00 75.31 250 ASN A O 1
ATOM 1887 N N . GLU A 1 251 ? -9.693 6.464 -39.795 1.00 82.50 251 GLU A N 1
ATOM 1888 C CA . GLU A 1 251 ? -11.046 7.004 -39.938 1.00 82.50 251 GLU A CA 1
ATOM 1889 C C . GLU A 1 251 ? -12.104 5.938 -39.623 1.00 82.50 251 GLU A C 1
ATOM 1891 O O . GLU A 1 251 ? -13.060 6.220 -38.896 1.00 82.50 251 GLU A O 1
ATOM 1896 N N . ALA A 1 252 ? -11.879 4.690 -40.048 1.00 77.44 252 ALA A N 1
ATOM 1897 C CA . ALA A 1 252 ? -12.720 3.550 -39.691 1.00 77.44 252 ALA A CA 1
ATOM 1898 C C . ALA A 1 252 ? -12.712 3.264 -38.178 1.00 77.44 252 ALA A C 1
ATOM 1900 O O . ALA A 1 252 ? -13.774 3.080 -37.578 1.00 77.44 252 ALA A O 1
ATOM 1901 N N . LEU A 1 253 ? -11.538 3.286 -37.534 1.00 75.06 253 LEU A N 1
ATOM 1902 C CA . LEU A 1 253 ? -11.418 3.141 -36.078 1.00 75.06 253 LEU A CA 1
ATOM 1903 C C . LEU A 1 253 ? -12.132 4.269 -35.335 1.00 75.06 253 LEU A C 1
ATOM 1905 O O . LEU A 1 253 ? -12.855 4.021 -34.371 1.00 75.06 253 LEU A O 1
ATOM 1909 N N . ARG A 1 254 ? -11.966 5.511 -35.792 1.00 77.81 254 ARG A N 1
ATOM 1910 C CA . ARG A 1 254 ? -12.628 6.665 -35.189 1.00 77.81 254 ARG A CA 1
ATOM 1911 C C . ARG A 1 254 ? -14.146 6.569 -35.327 1.00 77.81 254 ARG A C 1
ATOM 1913 O O . ARG A 1 254 ? -14.838 6.779 -34.339 1.00 77.81 254 ARG A O 1
ATOM 1920 N N . ALA A 1 255 ? -14.660 6.196 -36.498 1.00 81.19 255 ALA A N 1
ATOM 1921 C CA . ALA A 1 255 ? -16.092 5.990 -36.712 1.00 81.19 255 ALA A CA 1
ATOM 1922 C C . ALA A 1 255 ? -16.659 4.866 -35.825 1.00 81.19 255 ALA A C 1
ATOM 1924 O O . ALA A 1 255 ? -17.745 5.015 -35.269 1.00 81.19 255 ALA A O 1
ATOM 1925 N N . ALA A 1 256 ? -15.910 3.775 -35.639 1.00 75.69 256 ALA A N 1
ATOM 1926 C CA . ALA A 1 256 ? -16.308 2.665 -34.774 1.00 75.69 256 ALA A CA 1
ATOM 1927 C C . ALA A 1 256 ? -16.286 3.026 -33.275 1.00 75.69 256 ALA A C 1
ATOM 1929 O O . ALA A 1 256 ? -17.078 2.495 -32.498 1.00 75.69 256 ALA A O 1
ATOM 1930 N N . LEU A 1 257 ? -15.391 3.930 -32.862 1.00 77.62 257 LEU A N 1
ATOM 1931 C CA . LEU A 1 257 ? -15.235 4.354 -31.467 1.00 77.62 257 LEU A CA 1
ATOM 1932 C C . LEU A 1 257 ? -16.037 5.616 -31.108 1.00 77.62 257 LEU A C 1
ATOM 1934 O O . LEU A 1 257 ? -16.218 5.892 -29.923 1.00 77.62 257 LEU A O 1
ATOM 1938 N N . GLU A 1 258 ? -16.553 6.360 -32.089 1.00 80.25 258 GLU A N 1
ATOM 1939 C CA . GLU A 1 258 ? -17.339 7.588 -31.893 1.00 80.25 258 GLU A CA 1
ATOM 1940 C C . GLU A 1 258 ? -18.499 7.428 -30.884 1.00 80.25 258 GLU A C 1
ATOM 1942 O O . GLU A 1 258 ? -18.645 8.300 -30.020 1.00 80.25 258 GLU A O 1
ATOM 1947 N N . PRO A 1 259 ? -19.278 6.321 -30.876 1.00 71.44 259 PRO A N 1
ATOM 1948 C CA . PRO A 1 259 ? -20.318 6.113 -29.865 1.00 71.44 259 PRO A CA 1
ATOM 1949 C C . PRO A 1 259 ? -19.764 6.047 -28.434 1.00 71.44 259 PRO A C 1
ATOM 1951 O O . PRO A 1 259 ? -20.413 6.497 -27.496 1.00 71.44 259 PRO A O 1
ATOM 1954 N N . PHE A 1 260 ? -18.545 5.536 -28.253 1.00 67.81 260 PHE A N 1
ATOM 1955 C CA . PHE A 1 260 ? -17.895 5.423 -26.945 1.00 67.81 260 PHE A CA 1
ATOM 1956 C C . PHE A 1 260 ? -17.279 6.756 -26.506 1.00 67.81 260 PHE A C 1
ATOM 1958 O O . PHE A 1 260 ? -17.376 7.131 -25.340 1.00 67.81 260 PHE A O 1
ATOM 1965 N N . VAL A 1 261 ? -16.695 7.515 -27.440 1.00 69.69 261 VAL A N 1
ATOM 1966 C CA . VAL A 1 261 ? -16.093 8.832 -27.163 1.00 69.69 261 VAL A CA 1
ATOM 1967 C C . VAL A 1 261 ? -17.157 9.865 -26.784 1.00 69.69 261 VAL A C 1
ATOM 1969 O O . VAL A 1 261 ? -16.949 10.657 -25.865 1.00 69.69 261 VAL A O 1
ATOM 1972 N N . ARG A 1 262 ? -18.326 9.830 -27.434 1.00 66.00 262 ARG A N 1
ATOM 1973 C CA . ARG A 1 262 ? -19.433 10.762 -27.170 1.00 66.00 262 ARG A CA 1
ATOM 1974 C C . ARG A 1 262 ? -20.064 10.598 -25.781 1.00 66.00 262 ARG A C 1
ATOM 1976 O O . ARG A 1 262 ? -20.778 11.495 -25.334 1.00 66.00 262 ARG A O 1
ATOM 1983 N N . HIS A 1 263 ? -19.833 9.472 -25.108 1.00 58.19 263 HIS A N 1
ATOM 1984 C CA . HIS A 1 263 ? -20.541 9.101 -23.880 1.00 58.19 263 HIS A CA 1
ATOM 1985 C C . HIS A 1 263 ? -19.652 8.995 -22.629 1.00 58.19 263 HIS A C 1
ATOM 1987 O O . HIS A 1 263 ? -20.153 8.654 -21.563 1.00 58.19 263 HIS A O 1
ATOM 1993 N N . GLY A 1 264 ? -18.375 9.382 -22.712 1.00 54.22 264 GLY A N 1
ATOM 1994 C CA . GLY A 1 264 ? -17.465 9.387 -21.561 1.00 54.22 264 GLY A CA 1
ATOM 1995 C C . GLY A 1 264 ? -16.792 8.034 -21.303 1.00 54.22 264 GLY A C 1
ATOM 1996 O O . GLY A 1 264 ? -17.015 7.055 -22.011 1.00 54.22 264 GLY A O 1
ATOM 1997 N N . ARG A 1 265 ? -15.871 8.004 -20.329 1.00 50.91 265 ARG A N 1
ATOM 1998 C CA . ARG A 1 265 ? -14.900 6.912 -20.116 1.00 50.91 265 ARG A CA 1
ATOM 1999 C C . ARG A 1 265 ? -15.583 5.553 -19.901 1.00 50.91 265 ARG A C 1
ATOM 2001 O O . ARG A 1 265 ? -16.077 5.277 -18.817 1.00 50.91 265 ARG A O 1
ATOM 2008 N N . ALA A 1 266 ? -15.498 4.661 -20.886 1.00 50.06 266 ALA A N 1
ATOM 2009 C CA . ALA A 1 266 ? -15.932 3.277 -20.729 1.00 50.06 266 ALA A CA 1
ATOM 2010 C C . ALA A 1 266 ? -14.997 2.522 -19.763 1.00 50.06 266 ALA A C 1
ATOM 2012 O O . ALA A 1 266 ? -13.842 2.244 -20.088 1.00 50.06 266 ALA A O 1
ATOM 2013 N N . ILE A 1 267 ? -15.492 2.187 -18.570 1.00 44.28 267 ILE A N 1
ATOM 2014 C CA . ILE A 1 267 ? -14.803 1.323 -17.603 1.00 44.28 267 ILE A CA 1
ATOM 2015 C C . ILE A 1 267 ? -15.672 0.080 -17.380 1.00 44.28 267 ILE A C 1
ATOM 2017 O O . ILE A 1 267 ? -16.662 0.126 -16.657 1.00 44.28 267 ILE A O 1
ATOM 2021 N N . GLY A 1 268 ? -15.268 -1.029 -18.005 1.00 46.94 268 GLY A N 1
ATOM 2022 C CA . GLY A 1 268 ? -15.790 -2.375 -17.753 1.00 46.94 268 GLY A CA 1
ATOM 2023 C C . GLY A 1 268 ? -16.890 -2.843 -18.713 1.00 46.94 268 GLY A C 1
ATOM 2024 O O . GLY A 1 268 ? -17.911 -2.191 -18.870 1.00 46.94 268 GLY A O 1
ATOM 2025 N N . ALA A 1 269 ? -16.691 -4.023 -19.305 1.00 44.94 269 ALA A N 1
ATOM 2026 C CA . ALA A 1 269 ? -17.748 -4.839 -19.896 1.00 44.94 269 ALA A CA 1
ATOM 2027 C C . ALA A 1 269 ? -17.660 -6.230 -19.250 1.00 44.94 269 ALA A C 1
ATOM 2029 O O . ALA A 1 269 ? -16.616 -6.878 -19.329 1.00 44.94 269 ALA A O 1
ATOM 2030 N N . PHE A 1 270 ? -18.726 -6.670 -18.577 1.00 43.66 270 PHE A N 1
ATOM 2031 C CA . PHE A 1 270 ? -18.845 -8.028 -18.042 1.00 43.66 270 PHE A CA 1
ATOM 2032 C C . PHE A 1 270 ? -19.927 -8.815 -18.782 1.00 43.66 270 PHE A C 1
ATOM 2034 O O . PHE A 1 270 ? -20.965 -8.267 -19.141 1.00 43.66 270 PHE A O 1
ATOM 2041 N N . SER A 1 271 ? -19.677 -10.126 -18.851 1.00 43.06 271 SER A N 1
ATOM 2042 C CA . SER A 1 271 ? -20.510 -11.233 -19.340 1.00 43.06 271 SER A CA 1
ATOM 2043 C C . SER A 1 271 ? -20.252 -11.670 -20.783 1.00 43.06 271 SER A C 1
ATOM 2045 O O . SER A 1 271 ? -20.142 -10.858 -21.694 1.00 43.06 271 SER A O 1
ATOM 2047 N N . GLY A 1 272 ? -20.161 -12.998 -20.946 1.00 54.72 272 GLY A N 1
ATOM 2048 C CA . GLY A 1 272 ? -20.031 -13.702 -22.221 1.00 54.72 272 GLY A CA 1
ATOM 2049 C C . GLY A 1 272 ? -21.189 -13.435 -23.182 1.00 54.72 272 GLY A C 1
ATOM 2050 O O . GLY A 1 272 ? -22.112 -12.691 -22.854 1.00 54.72 272 GLY A O 1
ATOM 2051 N N . ASP A 1 273 ? -21.111 -14.073 -24.350 1.00 61.16 273 ASP A N 1
ATOM 2052 C CA . ASP A 1 273 ? -21.684 -13.688 -25.655 1.00 61.16 273 ASP A CA 1
ATOM 2053 C C . ASP A 1 273 ? -23.186 -13.322 -25.745 1.00 61.16 273 ASP A C 1
ATOM 2055 O O . ASP A 1 273 ? -23.645 -12.978 -26.826 1.00 61.16 273 ASP A O 1
ATOM 2059 N N . ASN A 1 274 ? -23.955 -13.335 -24.651 1.00 54.34 274 ASN A N 1
ATOM 2060 C CA . ASN A 1 274 ? -25.406 -13.115 -24.631 1.00 54.34 274 ASN A CA 1
ATOM 2061 C C . ASN A 1 274 ? -25.917 -12.096 -23.578 1.00 54.34 274 ASN A C 1
ATOM 2063 O O . ASN A 1 274 ? -27.110 -12.095 -23.275 1.00 54.34 274 ASN A O 1
ATOM 2067 N N . GLY A 1 275 ? -25.064 -11.255 -22.977 1.00 59.75 275 GLY A N 1
ATOM 2068 C CA . GLY A 1 275 ? -25.495 -10.227 -22.006 1.00 59.75 275 GLY A CA 1
ATOM 2069 C C . GLY A 1 275 ? -25.726 -8.833 -22.619 1.00 59.75 275 GLY A C 1
ATOM 2070 O O . GLY A 1 275 ? -25.082 -8.509 -23.616 1.00 59.75 275 GLY A O 1
ATOM 2071 N N . PRO A 1 276 ? -26.599 -7.978 -22.041 1.00 61.94 276 PRO A N 1
ATOM 2072 C CA . PRO A 1 276 ? -26.676 -6.569 -22.426 1.00 61.94 276 PRO A CA 1
ATOM 2073 C C . PRO A 1 276 ? -25.342 -5.875 -22.116 1.00 61.94 276 PRO A C 1
ATOM 2075 O O . PRO A 1 276 ? -24.863 -5.906 -20.980 1.00 61.94 276 PRO A O 1
ATOM 2078 N N . TYR A 1 277 ? -24.731 -5.267 -23.133 1.00 69.25 277 TYR A N 1
ATOM 2079 C CA . TYR A 1 277 ? -23.530 -4.458 -22.954 1.00 69.25 277 TYR A CA 1
ATOM 2080 C C . TYR A 1 277 ? -23.935 -3.133 -22.329 1.00 69.25 277 TYR A C 1
ATOM 2082 O O . TYR A 1 277 ? -24.888 -2.505 -22.777 1.00 69.25 277 TYR A O 1
ATOM 2090 N N . TRP A 1 278 ? -23.216 -2.689 -21.311 1.00 66.56 278 TRP A N 1
ATOM 2091 C CA . TRP A 1 278 ? -23.448 -1.391 -20.695 1.00 66.56 278 TRP A CA 1
ATOM 2092 C C . TRP A 1 278 ? -22.131 -0.640 -20.575 1.00 66.56 278 TRP A C 1
ATOM 2094 O O . TRP A 1 278 ? -21.067 -1.240 -20.428 1.00 66.56 278 TRP A O 1
ATOM 2104 N N . ILE A 1 279 ? -22.212 0.683 -20.652 1.00 69.06 279 ILE A N 1
ATOM 2105 C CA . ILE A 1 279 ? -21.106 1.591 -20.359 1.00 69.06 279 ILE A CA 1
ATOM 2106 C C . ILE A 1 279 ? -21.470 2.430 -19.142 1.00 69.06 279 ILE A C 1
ATOM 2108 O O . ILE A 1 279 ? -22.623 2.820 -18.951 1.00 69.06 279 ILE A O 1
ATOM 2112 N N . MET A 1 280 ? -20.476 2.678 -18.299 1.00 57.34 280 MET A N 1
ATOM 2113 C CA . MET A 1 280 ? -20.589 3.617 -17.193 1.00 57.34 280 MET A CA 1
ATOM 2114 C C . MET A 1 280 ? -20.236 5.008 -17.716 1.00 57.34 280 MET A C 1
ATOM 2116 O O . MET A 1 280 ? -19.143 5.201 -18.244 1.00 57.34 280 MET A O 1
ATOM 2120 N N . THR A 1 281 ? -21.162 5.952 -17.607 1.00 67.00 281 THR A N 1
ATOM 2121 C CA . THR A 1 281 ? -20.954 7.361 -17.953 1.00 67.00 281 THR A CA 1
ATOM 2122 C C . THR A 1 281 ? -20.997 8.209 -16.682 1.00 67.00 281 THR A C 1
ATOM 2124 O O . THR A 1 281 ? -21.405 7.730 -15.620 1.00 67.00 281 THR A O 1
ATOM 2127 N N . ASP A 1 282 ? -20.635 9.490 -16.783 1.00 58.84 282 ASP A N 1
ATOM 2128 C CA . ASP A 1 282 ? -20.773 10.447 -15.672 1.00 58.84 282 ASP A CA 1
ATOM 2129 C C . ASP A 1 282 ? -22.248 10.635 -15.231 1.00 58.84 282 ASP A C 1
ATOM 2131 O O . ASP A 1 282 ? -22.516 11.155 -14.150 1.00 58.84 282 ASP A O 1
ATOM 2135 N N . GLU A 1 283 ? -23.209 10.174 -16.043 1.00 65.88 283 GLU A N 1
ATOM 2136 C CA . GLU A 1 283 ? -24.656 10.215 -15.785 1.00 65.88 283 GLU A CA 1
ATOM 2137 C C . GLU A 1 283 ? -25.231 8.859 -15.313 1.00 65.88 283 GLU A C 1
ATOM 2139 O O . GLU A 1 283 ? -26.433 8.755 -15.065 1.00 65.88 283 GLU A O 1
ATOM 2144 N N . GLY A 1 284 ? -24.398 7.820 -15.163 1.00 73.06 284 GLY A N 1
ATOM 2145 C CA . GLY A 1 284 ? -24.794 6.486 -14.694 1.00 73.06 284 GLY A CA 1
ATOM 2146 C C . GLY A 1 284 ? -24.612 5.369 -15.728 1.00 73.06 284 GLY A C 1
ATOM 2147 O O . GLY A 1 284 ? -23.830 5.479 -16.670 1.00 73.06 284 GLY A O 1
ATOM 2148 N N . HIS A 1 285 ? -25.303 4.242 -15.530 1.00 74.31 285 HIS A N 1
ATOM 2149 C CA . HIS A 1 285 ? -25.244 3.102 -16.452 1.00 74.31 285 HIS A CA 1
ATOM 2150 C C . HIS A 1 285 ? -26.110 3.350 -17.688 1.00 74.31 285 HIS A C 1
ATOM 2152 O O . HIS A 1 285 ? -27.277 3.729 -17.565 1.00 74.31 285 HIS A O 1
ATOM 2158 N N . ARG A 1 286 ? -25.561 3.080 -18.876 1.00 71.62 286 ARG A N 1
ATOM 2159 C CA . ARG A 1 286 ? -26.304 3.135 -20.136 1.00 71.62 286 ARG A CA 1
ATOM 2160 C C . ARG A 1 286 ? -26.099 1.867 -20.948 1.00 71.62 286 ARG A C 1
ATOM 2162 O O . ARG A 1 286 ? -24.963 1.437 -21.138 1.00 71.62 286 ARG A O 1
ATOM 2169 N N . ASP A 1 287 ? -27.193 1.316 -21.456 1.00 77.19 287 ASP A N 1
ATOM 2170 C CA . ASP A 1 287 ? -27.153 0.165 -22.352 1.00 77.19 287 ASP A CA 1
ATOM 2171 C C . ASP A 1 287 ? -26.549 0.565 -23.704 1.00 77.19 287 ASP A C 1
ATOM 2173 O O . ASP A 1 287 ? -26.927 1.575 -24.306 1.00 77.19 287 ASP A O 1
ATOM 2177 N N . VAL A 1 288 ? -25.608 -0.242 -24.180 1.00 75.69 288 VAL A N 1
ATOM 2178 C CA . VAL A 1 288 ? -25.027 -0.167 -25.518 1.00 75.69 288 VAL A CA 1
ATOM 2179 C C . VAL A 1 288 ? -25.649 -1.279 -26.357 1.00 75.69 288 VAL A C 1
ATOM 2181 O O . VAL A 1 288 ? -25.585 -2.450 -25.966 1.00 75.69 288 VAL A O 1
ATOM 2184 N N . PRO A 1 289 ? -26.239 -0.962 -27.521 1.00 80.69 289 PRO A N 1
ATOM 2185 C CA . PRO A 1 289 ? -26.720 -1.983 -28.437 1.00 80.69 289 PRO A CA 1
ATOM 2186 C C . PRO A 1 289 ? -25.611 -2.984 -28.788 1.00 80.69 289 PRO A C 1
ATOM 2188 O O . PRO A 1 289 ? -24.485 -2.600 -29.106 1.00 80.69 289 PRO A O 1
ATOM 2191 N N . ALA A 1 290 ? -25.934 -4.279 -28.789 1.00 76.19 290 ALA A N 1
ATOM 2192 C CA . ALA A 1 290 ? -24.974 -5.341 -29.107 1.00 76.19 290 ALA A CA 1
ATOM 2193 C C . ALA A 1 290 ? -24.272 -5.140 -30.458 1.00 76.19 290 ALA A C 1
ATOM 2195 O O . ALA A 1 290 ? -23.075 -5.389 -30.577 1.00 76.19 290 ALA A O 1
ATOM 2196 N N . ALA A 1 291 ? -24.995 -4.629 -31.459 1.00 77.69 291 ALA A N 1
ATOM 2197 C CA . ALA A 1 291 ? -24.439 -4.329 -32.775 1.00 77.69 291 ALA A CA 1
ATOM 2198 C C . ALA A 1 291 ? -23.276 -3.321 -32.712 1.00 77.69 291 ALA A C 1
ATOM 2200 O O . ALA A 1 291 ? -22.244 -3.547 -33.345 1.00 77.69 291 ALA A O 1
ATOM 2201 N N . ASP A 1 292 ? -23.405 -2.267 -31.902 1.00 77.62 292 ASP A N 1
ATOM 2202 C CA . ASP A 1 292 ? -22.388 -1.217 -31.768 1.00 77.62 292 ASP A CA 1
ATOM 2203 C C . ASP A 1 292 ? -21.147 -1.746 -31.039 1.00 77.62 292 ASP A C 1
ATOM 2205 O O . ASP A 1 292 ? -20.010 -1.483 -31.437 1.00 77.62 292 ASP A O 1
ATOM 2209 N N . PHE A 1 293 ? -21.355 -2.574 -30.010 1.00 78.81 293 PHE A N 1
ATOM 2210 C CA . PHE A 1 293 ? -20.264 -3.239 -29.301 1.00 78.81 293 PHE A CA 1
ATOM 2211 C C . PHE A 1 293 ? -19.490 -4.209 -30.206 1.00 78.81 293 PHE A C 1
ATOM 2213 O O . PHE A 1 293 ? -18.256 -4.194 -30.230 1.00 78.81 293 PHE A O 1
ATOM 2220 N N . HIS A 1 294 ? -20.191 -5.035 -30.988 1.00 78.31 294 HIS A N 1
ATOM 2221 C CA . HIS A 1 294 ? -19.552 -5.963 -31.921 1.00 78.31 294 HIS A CA 1
ATOM 2222 C C . HIS A 1 294 ? -18.798 -5.238 -33.040 1.00 78.31 294 HIS A C 1
ATOM 2224 O O . HIS A 1 294 ? -17.697 -5.668 -33.389 1.00 78.31 294 HIS A O 1
ATOM 2230 N N . ALA A 1 295 ? -19.338 -4.132 -33.562 1.00 78.00 295 ALA A N 1
ATOM 2231 C CA . ALA A 1 295 ? -18.664 -3.310 -34.563 1.00 78.00 295 ALA A CA 1
ATOM 2232 C C . ALA A 1 295 ? -17.344 -2.730 -34.026 1.00 78.00 295 ALA A C 1
ATOM 2234 O O . ALA A 1 295 ? -16.305 -2.860 -34.676 1.00 78.00 295 ALA A O 1
ATOM 2235 N N . ALA A 1 296 ? -17.348 -2.180 -32.807 1.00 77.88 296 ALA A N 1
ATOM 2236 C CA . ALA A 1 296 ? -16.134 -1.669 -32.171 1.00 77.88 296 ALA A CA 1
ATOM 2237 C C . ALA A 1 296 ? -15.113 -2.775 -31.867 1.00 77.88 296 ALA A C 1
ATOM 2239 O O . ALA A 1 296 ? -13.921 -2.619 -32.133 1.00 77.88 296 ALA A O 1
ATOM 2240 N N . ARG A 1 297 ? -15.568 -3.933 -31.372 1.00 76.31 297 ARG A N 1
ATOM 2241 C CA . ARG A 1 297 ? -14.698 -5.090 -31.115 1.00 76.31 297 ARG A CA 1
ATOM 2242 C C . ARG A 1 297 ? -14.056 -5.628 -32.400 1.00 76.31 297 ARG A C 1
ATOM 2244 O O . ARG A 1 297 ? -12.872 -5.968 -32.385 1.00 76.31 297 ARG A O 1
ATOM 2251 N N . ALA A 1 298 ? -14.809 -5.689 -33.498 1.00 79.38 298 ALA A N 1
ATOM 2252 C CA . ALA A 1 298 ? -14.299 -6.102 -34.803 1.00 79.38 298 ALA A CA 1
ATOM 2253 C C . ALA A 1 298 ? -13.257 -5.111 -35.348 1.00 79.38 298 ALA A C 1
ATOM 2255 O O . ALA A 1 298 ? -12.209 -5.539 -35.829 1.00 79.38 298 ALA A O 1
ATOM 2256 N N . ALA A 1 299 ? -13.501 -3.803 -35.206 1.00 74.75 299 ALA A N 1
ATOM 2257 C CA . ALA A 1 299 ? -12.570 -2.756 -35.629 1.00 74.75 299 ALA A CA 1
ATOM 2258 C C . ALA A 1 299 ? -11.234 -2.801 -34.862 1.00 74.75 299 ALA A C 1
ATOM 2260 O O . ALA A 1 299 ? -10.180 -2.561 -35.442 1.00 74.75 299 ALA A O 1
ATOM 2261 N N . LEU A 1 300 ? -11.255 -3.183 -33.581 1.00 77.00 300 LEU A N 1
ATOM 2262 C CA . LEU A 1 300 ? -10.055 -3.352 -32.749 1.00 77.00 300 LEU A CA 1
ATOM 2263 C C . LEU A 1 300 ? -9.293 -4.670 -33.003 1.00 77.00 300 LEU A C 1
ATOM 2265 O O . LEU A 1 300 ? -8.357 -4.993 -32.274 1.00 77.00 300 LEU A O 1
ATOM 2269 N N . GLY A 1 301 ? -9.690 -5.461 -34.006 1.00 77.56 301 GLY A N 1
ATOM 2270 C CA . GLY A 1 301 ? -9.045 -6.738 -34.333 1.00 77.56 301 GLY A CA 1
ATOM 2271 C C . GLY A 1 301 ? -9.382 -7.880 -33.367 1.00 77.56 301 GLY A C 1
ATOM 2272 O O . GLY A 1 301 ? -8.767 -8.945 -33.424 1.00 77.56 301 GLY A O 1
ATOM 2273 N N . GLY A 1 302 ? -10.374 -7.696 -32.490 1.00 67.88 302 GLY A N 1
ATOM 2274 C CA . GLY A 1 302 ? -10.847 -8.701 -31.539 1.00 67.88 302 GLY A CA 1
ATOM 2275 C C . GLY A 1 302 ? -11.806 -9.708 -32.172 1.00 67.88 302 GLY A C 1
ATOM 2276 O O . GLY A 1 302 ? -12.938 -9.840 -31.706 1.00 67.88 302 GLY A O 1
ATOM 2277 N N . GLY A 1 303 ? -11.383 -10.402 -33.234 1.00 50.81 303 GLY A N 1
ATOM 2278 C CA . GLY A 1 303 ? -12.166 -11.483 -33.840 1.00 50.81 303 GLY A CA 1
ATOM 2279 C C . GLY A 1 303 ? -12.566 -12.541 -32.804 1.00 50.81 303 GLY A C 1
ATOM 2280 O O . GLY A 1 303 ? -11.798 -12.835 -31.885 1.00 50.81 303 GLY A O 1
ATOM 2281 N N . ALA A 1 304 ? -13.784 -13.079 -32.921 1.00 51.69 304 ALA A N 1
ATOM 2282 C CA . ALA A 1 304 ? -14.270 -14.157 -32.064 1.00 51.69 304 ALA A CA 1
ATOM 2283 C C . ALA A 1 304 ? -13.309 -15.358 -32.149 1.00 51.69 304 ALA A C 1
ATOM 2285 O O . ALA A 1 304 ? -13.114 -15.922 -33.225 1.00 51.69 304 ALA A O 1
ATOM 2286 N N . LYS A 1 305 ? -12.677 -15.694 -31.023 1.00 42.94 305 LYS A N 1
ATOM 2287 C CA . LYS A 1 305 ? -12.066 -17.003 -30.793 1.00 42.94 305 LYS A CA 1
ATOM 2288 C C . LYS A 1 305 ? -13.042 -17.841 -29.996 1.00 42.94 305 LYS A C 1
ATOM 2290 O O . LYS A 1 305 ? -13.645 -17.250 -29.073 1.00 42.94 305 LYS A O 1
#

Foldseek 3Di:
DDDDPVRVLVVVVVVVVVVVVVLVDDDDPDDDPPNPDPVNVVVVVVVNCVVPPDDPPPDPDPPDQDWDADPPPRDIDSDPVVVCLQCPPDVPDDGPVVPPPQDSVNSVVVNVVVVVVVVVVVCVVVCVDPVSVVVVVVVVVVVVVVVVVVVVVVVVVVVVVVPPPPPPPPPPPPPDDPPVVVVVVVVVVVVVVVLVVVLVVVVVVPDPVVSVVSVVVVVVVVVVVVVVVPDDPPPCPDPDPDPVNVVVLVVLLCVLCVVVVVFDDFDDFDDPDDDFGWGQGPVGIDTDPPVSVVSNCVSVVNPDD